Protein AF-A0AAW4WUZ7-F1 (afdb_monomer_lite)

Secondary structure (DSSP, 8-state):
--------PPPHHHHHHHHHHHHHHHHHHHHHHHHHHHHHHHHHHHHHHHHHHHHHHHHHHT-SS--GGG-TT--HHHHHHHHHHTTSS-S----SSTTEEEEEETTTTEEEEEESSS---B-SSS-B--EE-TT-EEES------SEEE--SEETTEEP-EEPTTTTTTS---EEE--TT----EE-TTTT--SSSSSS-SEEE--TT--EE-TTTTTT-TT--EEEE-SS-EE-TTTTSSTTHHHHHHHHTTT--EEEEEETTEEEE-

pLDDT: mean 82.78, std 14.76, range [30.5, 98.56]

InterPro domains:
  IPR012902 Prokaryotic N-terminal methylation site [PF07963] (6-29)
  IPR012902 Prokaryotic N-terminal methylation site [PS00409] (8-28)
  IPR012902 Prokaryotic N-terminal methylation site [TIGR02532] (8-30)
  IPR026906 BspA-type LRR region [PF13306] (161-247)
  IPR032675 Leucine-rich repeat domain superfamily [G3DSA:3.80.10.10] (118-256)
  IPR045584 Pilin-like [SSF54523] (10-63)

Sequence (270 aa):
MPKVDNSKGFTLIELIVLIAILGILSAIAVPRFSGVIERAHISADQTKLRTLNSVTSIARIAMDSDDPFIDVNKSDEELISFLQERDYLDGQFKAQTEDADFVWSFDDERWYLIFESLYYAISLNDGLEMQANRDGWLIGSYTGSAKDIFVPNSLDGQVIKHIGNAAFEDKY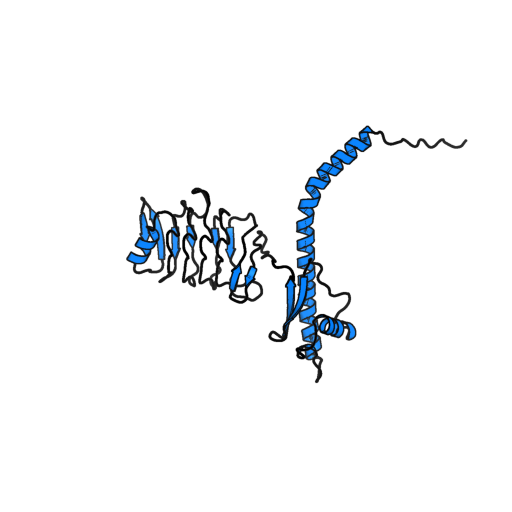ITSITFPSNSGVTNIGTSAFRLEAVEGGFTQIEFPKSLENIDNYAFRNNMDLDRIVIGDNVNIGEDVFHRDNSFRDVYENNDKSAGTYIYEDGNWIKQ

Structure (mmCIF, N/CA/C/O backbone):
data_AF-A0AAW4WUZ7-F1
#
_entry.id   AF-A0AAW4WUZ7-F1
#
loop_
_atom_site.group_PDB
_atom_site.id
_atom_site.type_symbol
_atom_site.label_atom_id
_atom_site.label_alt_id
_atom_site.label_comp_id
_atom_site.label_asym_id
_atom_site.label_entity_id
_atom_site.label_seq_id
_atom_site.pdbx_PDB_ins_code
_atom_site.Cartn_x
_atom_site.Cartn_y
_atom_site.Cartn_z
_atom_site.occupancy
_atom_site.B_iso_or_equiv
_atom_site.auth_seq_id
_atom_site.auth_comp_id
_atom_site.auth_asym_id
_atom_site.auth_atom_id
_atom_site.pdbx_PDB_model_num
ATOM 1 N N . MET A 1 1 ? 26.739 25.192 70.482 1.00 52.50 1 MET A N 1
ATOM 2 C CA . MET A 1 1 ? 27.055 26.063 69.329 1.00 52.50 1 MET A CA 1
ATOM 3 C C . MET A 1 1 ? 26.281 25.544 68.126 1.00 52.50 1 MET A C 1
ATOM 5 O O . MET A 1 1 ? 26.457 24.368 67.823 1.00 52.50 1 MET A O 1
ATOM 9 N N . PRO A 1 2 ? 25.407 26.334 67.480 1.00 56.91 2 PRO A N 1
ATOM 10 C CA . PRO A 1 2 ? 24.764 25.908 66.244 1.00 56.91 2 PRO A CA 1
ATOM 11 C C . PRO A 1 2 ? 25.791 25.981 65.107 1.00 56.91 2 PRO A C 1
ATOM 13 O O . PRO A 1 2 ? 26.459 27.001 64.939 1.00 56.91 2 PRO A O 1
ATOM 16 N N . LYS A 1 3 ? 25.956 24.883 64.362 1.00 64.38 3 LYS A N 1
ATOM 17 C CA . LYS A 1 3 ? 26.731 24.871 63.115 1.00 64.38 3 LYS A CA 1
ATOM 18 C C . LYS A 1 3 ? 26.004 25.760 62.105 1.00 64.38 3 LYS A C 1
ATOM 20 O O . LYS A 1 3 ? 24.832 25.524 61.833 1.00 64.38 3 LYS A O 1
ATOM 25 N N . VAL A 1 4 ? 26.698 26.764 61.575 1.00 63.78 4 VAL A N 1
ATOM 26 C CA . VAL A 1 4 ? 26.243 27.530 60.410 1.00 63.78 4 VAL A CA 1
ATOM 27 C C . VAL A 1 4 ? 26.194 26.557 59.236 1.00 63.78 4 VAL A C 1
ATOM 29 O O . VAL A 1 4 ? 27.222 25.982 58.872 1.00 63.78 4 VAL A O 1
ATOM 32 N N . ASP A 1 5 ? 24.995 26.314 58.716 1.00 63.62 5 ASP A N 1
ATOM 33 C CA . ASP A 1 5 ? 24.801 25.480 57.538 1.00 63.62 5 ASP A CA 1
ATOM 34 C C . ASP A 1 5 ? 25.356 26.220 56.317 1.00 63.62 5 ASP A C 1
ATOM 36 O O . ASP A 1 5 ? 25.001 27.365 56.034 1.00 63.62 5 ASP A O 1
ATOM 40 N N . ASN A 1 6 ? 26.309 25.586 55.644 1.00 62.44 6 ASN A N 1
ATOM 41 C CA . ASN A 1 6 ? 27.033 26.157 54.523 1.00 62.44 6 ASN A CA 1
ATOM 42 C C . ASN A 1 6 ? 26.215 25.896 53.255 1.00 62.44 6 ASN A C 1
ATOM 44 O O . ASN A 1 6 ? 26.539 24.997 52.475 1.00 62.44 6 ASN A O 1
ATOM 48 N N . SER A 1 7 ? 25.131 26.653 53.071 1.00 65.19 7 SER A N 1
ATOM 49 C CA . SER A 1 7 ? 24.315 26.603 51.859 1.00 65.19 7 SER A CA 1
ATOM 50 C C . SER A 1 7 ? 25.131 27.149 50.684 1.00 65.19 7 SER A C 1
ATOM 52 O O . SER A 1 7 ? 25.126 28.349 50.401 1.00 65.19 7 SER A O 1
ATOM 54 N N . LYS A 1 8 ? 25.891 26.271 50.025 1.00 71.31 8 LYS A N 1
ATOM 55 C CA . LYS A 1 8 ? 26.602 26.590 48.787 1.00 71.31 8 LYS A CA 1
ATOM 56 C C . LYS A 1 8 ? 25.563 26.973 47.731 1.00 71.31 8 LYS A C 1
ATOM 58 O O . LYS A 1 8 ? 24.819 26.117 47.264 1.00 71.31 8 LYS A O 1
ATOM 63 N N . GLY A 1 9 ? 25.481 28.260 47.401 1.00 73.12 9 GLY A N 1
ATOM 64 C CA . GLY A 1 9 ? 24.676 28.734 46.278 1.00 73.12 9 GLY A CA 1
ATOM 65 C C . GLY A 1 9 ? 25.249 28.215 44.960 1.00 73.12 9 GLY A C 1
ATOM 66 O O . GLY A 1 9 ? 26.469 28.147 44.809 1.00 73.12 9 GLY A O 1
ATOM 67 N N . PHE A 1 10 ? 24.377 27.842 44.022 1.00 75.94 10 PHE A N 1
ATOM 68 C CA . PHE A 1 10 ? 24.783 27.470 42.667 1.00 75.94 10 PHE A CA 1
ATOM 69 C C . PHE A 1 10 ? 25.465 28.654 41.983 1.00 75.94 10 PHE A C 1
ATOM 71 O O . PHE A 1 10 ? 25.005 29.795 42.077 1.00 75.94 10 PHE A O 1
ATOM 78 N N . THR A 1 11 ? 26.566 28.393 41.288 1.00 89.44 11 THR A N 1
ATOM 79 C CA . THR A 1 11 ? 27.238 29.424 40.502 1.00 89.44 11 THR A CA 1
ATOM 80 C C . THR A 1 11 ? 26.448 29.710 39.224 1.00 89.44 11 THR A C 1
ATOM 82 O O . THR A 1 11 ? 25.815 28.827 38.643 1.00 89.44 11 THR A O 1
ATOM 85 N N . LEU A 1 12 ? 26.504 30.955 38.742 1.00 89.25 12 LEU A N 1
ATOM 86 C CA . LEU A 1 12 ? 25.855 31.331 37.478 1.00 89.25 12 LEU A CA 1
ATOM 87 C C . LEU A 1 12 ? 26.358 30.486 36.299 1.00 89.25 12 LEU A C 1
ATOM 89 O O . LEU A 1 12 ? 25.583 30.157 35.407 1.00 89.25 12 LEU A O 1
ATOM 93 N N . ILE A 1 13 ? 27.639 30.101 36.312 1.00 89.19 13 ILE A N 1
ATOM 94 C CA . ILE A 1 13 ? 28.216 29.266 35.257 1.00 89.19 13 ILE A CA 1
ATOM 95 C C . ILE A 1 13 ? 27.661 27.836 35.286 1.00 89.19 13 ILE A C 1
ATOM 97 O O . ILE A 1 13 ? 27.351 27.302 34.227 1.00 89.19 13 ILE A O 1
ATOM 101 N N . GLU A 1 14 ? 27.458 27.237 36.465 1.00 90.94 14 GLU A N 1
ATOM 102 C CA . GLU A 1 14 ? 26.822 25.915 36.582 1.00 90.94 14 GLU A CA 1
ATOM 103 C C . GLU A 1 14 ? 25.400 25.937 36.029 1.00 90.94 14 GLU A C 1
ATOM 105 O O . GLU A 1 14 ? 25.016 25.030 35.293 1.00 90.94 14 GLU A O 1
ATOM 110 N N . LEU A 1 15 ? 24.638 26.994 36.325 1.00 91.62 15 LEU A N 1
ATOM 111 C CA . LEU A 1 15 ? 23.275 27.124 35.823 1.00 91.62 15 LEU A CA 1
ATOM 112 C C . LEU A 1 15 ? 23.246 27.270 34.295 1.00 91.62 15 LEU A C 1
ATOM 114 O O . LEU A 1 15 ? 22.432 26.624 33.642 1.00 91.62 15 LEU A O 1
ATOM 118 N N . ILE A 1 16 ? 24.154 28.065 33.717 1.00 93.38 16 ILE A N 1
ATOM 119 C CA . ILE A 1 16 ? 24.243 28.265 32.261 1.00 93.38 16 ILE A CA 1
ATOM 120 C C . ILE A 1 16 ? 24.671 26.976 31.544 1.00 93.38 16 ILE A C 1
ATOM 122 O O . ILE A 1 16 ? 24.100 26.623 30.512 1.00 93.38 16 ILE A O 1
ATOM 126 N N . VAL A 1 17 ? 25.639 26.238 32.092 1.00 93.88 17 VAL A N 1
ATOM 127 C CA . VAL A 1 17 ? 26.059 24.947 31.526 1.00 93.88 17 VAL A CA 1
ATOM 128 C C . VAL A 1 17 ? 24.933 23.914 31.639 1.00 93.88 17 VAL A C 1
ATOM 130 O O . VAL A 1 17 ? 24.696 23.167 30.691 1.00 93.88 17 VAL A O 1
ATOM 133 N N . LEU A 1 18 ? 24.185 23.906 32.746 1.00 93.62 18 LEU A N 1
ATOM 134 C CA . LEU A 1 18 ? 23.057 22.996 32.948 1.00 93.62 18 LEU A CA 1
ATOM 135 C C . LEU A 1 18 ? 21.941 23.227 31.923 1.00 93.62 18 LEU A C 1
ATOM 137 O O . LEU A 1 18 ? 21.499 22.273 31.286 1.00 93.62 18 LEU A O 1
ATOM 141 N N . ILE A 1 19 ? 21.502 24.475 31.727 1.00 94.31 19 ILE A N 1
ATOM 142 C CA . ILE A 1 19 ? 20.452 24.779 30.740 1.00 94.31 19 ILE A CA 1
ATOM 143 C C . ILE A 1 19 ? 20.925 24.506 29.308 1.00 94.31 19 ILE A C 1
ATOM 145 O O . ILE A 1 19 ? 20.128 24.056 28.490 1.00 94.31 19 ILE A O 1
ATOM 149 N N . ALA A 1 20 ? 22.214 24.707 29.008 1.00 94.94 20 ALA A N 1
ATOM 150 C CA . ALA A 1 20 ? 22.781 24.380 27.703 1.00 94.94 20 ALA A CA 1
ATOM 151 C C . ALA A 1 20 ? 22.752 22.865 27.443 1.00 94.94 20 ALA A C 1
ATOM 153 O O . ALA A 1 20 ? 22.310 22.432 26.379 1.00 94.94 20 ALA A O 1
ATOM 154 N N . ILE A 1 21 ? 23.146 22.050 28.429 1.00 95.75 21 ILE A N 1
ATOM 155 C CA . ILE A 1 21 ? 23.085 20.585 28.329 1.00 95.75 21 ILE A CA 1
ATOM 156 C C . ILE A 1 21 ? 21.632 20.108 28.217 1.00 95.75 21 ILE A C 1
ATOM 158 O O . ILE A 1 21 ? 21.328 19.301 27.342 1.00 95.75 21 ILE A O 1
ATOM 162 N N . LEU A 1 22 ? 20.719 20.622 29.050 1.00 94.69 22 LEU A N 1
ATOM 163 C CA . LEU A 1 22 ? 19.297 20.268 28.987 1.00 94.69 22 LEU A CA 1
ATOM 164 C C . LEU A 1 22 ? 18.660 20.677 27.655 1.00 94.69 22 LEU A C 1
ATOM 166 O O . LEU A 1 22 ? 17.837 19.929 27.136 1.00 94.69 22 LEU A O 1
ATOM 170 N N . GLY A 1 23 ? 19.061 21.810 27.073 1.00 93.44 23 GLY A N 1
ATOM 171 C CA . GLY A 1 23 ? 18.615 22.241 25.748 1.00 93.44 23 GLY A CA 1
ATOM 172 C C . GLY A 1 23 ? 19.051 21.274 24.646 1.00 93.44 23 GLY A C 1
ATOM 173 O O . GLY A 1 23 ? 18.222 20.847 23.844 1.00 93.44 23 GLY A O 1
ATOM 174 N N . ILE A 1 24 ? 20.321 20.855 24.653 1.00 92.19 24 ILE A N 1
ATOM 175 C CA . ILE A 1 24 ? 20.852 19.868 23.696 1.00 92.19 24 ILE A CA 1
ATOM 176 C C . ILE A 1 24 ? 20.153 18.513 23.869 1.00 92.19 24 ILE A C 1
ATOM 178 O O . ILE A 1 24 ? 19.724 17.907 22.888 1.00 92.19 24 ILE A O 1
ATOM 182 N N . LEU A 1 25 ? 19.996 18.045 25.111 1.00 92.19 25 LEU A N 1
ATOM 183 C CA . LEU A 1 25 ? 19.305 16.786 25.396 1.00 92.19 25 LEU A CA 1
ATOM 184 C C . LEU A 1 25 ? 17.835 16.840 24.976 1.00 92.19 25 LEU A C 1
ATOM 186 O O . LEU A 1 25 ? 17.355 15.890 24.367 1.00 92.19 25 LEU A O 1
ATOM 190 N N . SER A 1 26 ? 17.135 17.945 25.239 1.00 86.44 26 SER A N 1
ATOM 191 C CA . SER A 1 26 ? 15.728 18.120 24.853 1.00 86.44 26 SER A CA 1
ATOM 192 C C . SER A 1 26 ? 15.556 18.140 23.334 1.00 86.44 26 SER A C 1
ATOM 194 O O . SER A 1 26 ? 14.632 17.510 22.825 1.00 86.44 26 SER A O 1
ATOM 196 N N . ALA A 1 27 ? 16.477 18.785 22.608 1.00 84.12 27 ALA A N 1
ATOM 197 C CA . ALA A 1 27 ? 16.468 18.824 21.146 1.00 84.12 27 ALA A CA 1
ATOM 198 C C . ALA A 1 27 ? 16.602 17.429 20.507 1.00 84.12 27 ALA A C 1
ATOM 200 O O . ALA A 1 27 ? 16.026 17.183 19.452 1.00 84.12 27 ALA A O 1
ATOM 201 N N . ILE A 1 28 ? 17.319 16.502 21.153 1.00 78.81 28 ILE A N 1
ATOM 202 C CA . ILE A 1 28 ? 17.456 15.110 20.691 1.00 78.81 28 ILE A CA 1
ATOM 203 C C . ILE A 1 28 ? 16.305 14.231 21.208 1.00 78.81 28 ILE A C 1
ATOM 205 O O . ILE A 1 28 ? 15.823 13.345 20.502 1.00 78.81 28 ILE A O 1
ATOM 209 N N . ALA A 1 29 ? 15.868 14.446 22.450 1.00 71.50 29 ALA A N 1
ATOM 210 C CA . ALA A 1 29 ? 14.898 13.594 23.126 1.00 71.50 29 ALA A CA 1
ATOM 211 C C . ALA A 1 29 ? 13.470 13.781 22.595 1.00 71.50 29 ALA A C 1
ATOM 213 O O . ALA A 1 29 ? 12.813 12.786 22.300 1.00 71.50 29 ALA A O 1
ATOM 214 N N . VAL A 1 30 ? 12.989 15.021 22.447 1.00 72.06 30 VAL A N 1
ATOM 215 C CA . VAL A 1 30 ? 11.587 15.298 22.079 1.00 72.06 30 VAL A CA 1
ATOM 216 C C . VAL A 1 30 ? 11.198 14.657 20.735 1.00 72.06 30 VAL A C 1
ATOM 218 O O . VAL A 1 30 ? 10.218 13.908 20.723 1.00 72.06 30 VAL A O 1
ATOM 221 N N . PRO A 1 31 ? 11.973 14.813 19.637 1.00 58.28 31 PRO A N 1
ATOM 222 C CA . PRO A 1 31 ? 11.637 14.171 18.364 1.00 58.28 31 PRO A CA 1
ATOM 223 C C . PRO A 1 31 ? 11.646 12.639 18.452 1.00 58.28 31 PRO A C 1
ATOM 225 O O . PRO A 1 31 ? 10.808 11.969 17.856 1.00 58.28 31 PRO A O 1
ATOM 228 N N . ARG A 1 32 ? 12.572 12.066 19.236 1.00 51.19 32 ARG A N 1
ATOM 229 C CA . ARG A 1 32 ? 12.696 10.612 19.402 1.00 51.19 32 ARG A CA 1
ATOM 230 C C . ARG A 1 32 ? 11.552 10.009 20.220 1.00 51.19 32 ARG A C 1
ATOM 232 O O . ARG A 1 32 ? 11.133 8.890 19.930 1.00 51.19 32 ARG A O 1
ATOM 239 N N . PHE A 1 33 ? 11.075 10.707 21.250 1.00 63.47 33 PHE A N 1
ATOM 240 C CA . PHE A 1 33 ? 10.004 10.210 22.118 1.00 63.47 33 PHE A CA 1
ATOM 241 C C . PHE A 1 33 ? 8.614 10.372 21.505 1.00 63.47 33 PHE A C 1
ATOM 243 O O . PHE A 1 33 ? 7.771 9.516 21.762 1.00 63.47 33 PHE A O 1
ATOM 250 N N . SER A 1 34 ? 8.395 11.383 20.657 1.00 56.97 34 SER A N 1
ATOM 251 C CA . SER A 1 34 ? 7.093 11.618 20.017 1.00 56.97 34 SER A CA 1
ATOM 252 C C . SER A 1 34 ? 6.568 10.374 19.288 1.00 56.97 34 SER A C 1
ATOM 254 O O . SER A 1 34 ? 5.490 9.886 19.610 1.00 56.97 34 SER A O 1
ATOM 256 N N . GLY A 1 35 ? 7.373 9.759 18.413 1.00 57.41 35 GLY A N 1
ATOM 257 C CA . GLY A 1 35 ? 6.938 8.553 17.693 1.00 57.41 35 GLY A CA 1
ATOM 258 C C . GLY A 1 35 ? 6.826 7.294 18.569 1.00 57.41 35 GLY A C 1
ATOM 259 O O . GLY A 1 35 ? 6.125 6.350 18.220 1.00 57.41 35 GLY A O 1
ATOM 260 N N . VAL A 1 36 ? 7.518 7.231 19.714 1.00 67.06 36 VAL A N 1
ATOM 261 C CA . VAL A 1 36 ? 7.380 6.102 20.659 1.00 67.06 36 VAL A CA 1
ATOM 262 C C . VAL A 1 36 ? 6.043 6.176 21.394 1.00 67.06 36 VAL A C 1
ATOM 264 O O . VAL A 1 36 ? 5.412 5.142 21.599 1.00 67.06 36 VAL A O 1
ATOM 267 N N . ILE A 1 37 ? 5.627 7.382 21.781 1.00 65.19 37 ILE A N 1
ATOM 268 C CA . ILE A 1 37 ? 4.364 7.633 22.481 1.00 65.19 37 ILE A CA 1
ATOM 269 C C . ILE A 1 37 ? 3.182 7.332 21.559 1.00 65.19 37 ILE A C 1
ATOM 271 O O . ILE A 1 37 ? 2.289 6.585 21.946 1.00 65.19 37 ILE A O 1
ATOM 275 N N . GLU A 1 38 ? 3.227 7.815 20.320 1.00 65.00 38 GLU A N 1
ATOM 276 C CA . GLU A 1 38 ? 2.199 7.548 19.311 1.00 65.00 38 GLU A CA 1
ATOM 277 C C . GLU A 1 38 ? 2.005 6.040 19.078 1.00 65.00 38 GLU A C 1
ATOM 279 O O . GLU A 1 38 ? 0.900 5.514 19.210 1.00 65.00 38 GLU A O 1
ATOM 284 N N . ARG A 1 39 ? 3.098 5.288 18.874 1.00 61.16 39 ARG A N 1
ATOM 285 C CA . ARG A 1 39 ? 3.033 3.819 18.751 1.00 61.16 39 ARG A CA 1
ATOM 286 C C . ARG A 1 39 ? 2.488 3.136 20.004 1.00 61.16 39 ARG A C 1
ATOM 288 O O . ARG A 1 39 ? 1.827 2.102 19.897 1.00 61.16 39 ARG A O 1
ATOM 295 N N . ALA A 1 40 ? 2.782 3.673 21.186 1.00 66.75 40 ALA A N 1
ATOM 296 C CA . ALA A 1 40 ? 2.243 3.145 22.432 1.00 66.75 40 ALA A CA 1
ATOM 297 C C . ALA A 1 40 ? 0.723 3.361 22.519 1.00 66.75 40 ALA A C 1
ATOM 299 O O . ALA A 1 40 ? 0.019 2.434 22.919 1.00 66.75 40 ALA A O 1
ATOM 300 N N . HIS A 1 41 ? 0.220 4.522 22.087 1.00 78.75 41 HIS A N 1
ATOM 301 C CA . HIS A 1 41 ? -1.213 4.812 22.013 1.00 78.75 41 HIS A CA 1
ATOM 302 C C . HIS A 1 41 ? -1.932 3.901 21.014 1.00 78.75 41 HIS A C 1
ATOM 304 O O . HIS A 1 41 ? -2.871 3.212 21.408 1.00 78.75 41 HIS A O 1
ATOM 310 N N . ILE A 1 42 ? -1.410 3.750 19.791 1.00 72.50 42 ILE A N 1
ATOM 311 C CA . ILE A 1 42 ? -1.979 2.835 18.784 1.00 72.50 42 ILE A CA 1
ATOM 312 C C . ILE A 1 42 ? -2.027 1.395 19.312 1.00 72.50 42 ILE A C 1
ATOM 314 O O . ILE A 1 42 ? -3.041 0.709 19.190 1.00 72.50 42 ILE A O 1
ATOM 318 N N . SER A 1 43 ? -0.946 0.918 19.935 1.00 69.19 43 SER A N 1
ATOM 319 C CA . SER A 1 43 ? -0.889 -0.435 20.506 1.00 69.19 43 SER A CA 1
ATOM 320 C C . SER A 1 43 ? -1.899 -0.633 21.647 1.00 69.19 43 SER A C 1
ATOM 322 O O . SER A 1 43 ? -2.554 -1.682 21.750 1.00 69.19 43 SER A O 1
ATOM 324 N N . ALA A 1 44 ? -2.071 0.388 22.491 1.00 79.25 44 ALA A N 1
ATOM 325 C CA . ALA A 1 44 ? -3.074 0.387 23.547 1.00 79.25 44 ALA A CA 1
ATOM 326 C C . ALA A 1 44 ? -4.497 0.353 22.968 1.00 79.25 44 ALA A C 1
ATOM 328 O O . ALA A 1 44 ? -5.321 -0.444 23.423 1.00 79.25 44 ALA A O 1
ATOM 329 N N . ASP A 1 45 ? -4.770 1.139 21.929 1.00 82.50 45 ASP A N 1
ATOM 330 C CA . ASP A 1 45 ? -6.089 1.219 21.303 1.00 82.50 45 ASP A CA 1
ATOM 331 C C . ASP A 1 45 ? -6.440 -0.037 20.505 1.00 82.50 45 ASP A C 1
ATOM 333 O O . ASP A 1 45 ? -7.570 -0.514 20.576 1.00 82.50 45 ASP A O 1
ATOM 337 N N . GLN A 1 46 ? -5.467 -0.685 19.860 1.00 75.56 46 GLN A N 1
ATOM 338 C CA . GLN A 1 46 ? -5.667 -2.012 19.270 1.00 75.56 46 GLN A CA 1
ATOM 339 C C . GLN A 1 46 ? -6.015 -3.068 20.324 1.00 75.56 46 GLN A C 1
ATOM 341 O O . GLN A 1 46 ? -6.823 -3.965 20.079 1.00 75.56 46 GLN A O 1
ATOM 346 N N . THR A 1 47 ? -5.398 -2.994 21.504 1.00 78.12 47 THR A N 1
ATOM 347 C CA . THR A 1 47 ? -5.709 -3.912 22.607 1.00 78.12 47 THR A CA 1
ATOM 348 C C . THR A 1 47 ? -7.127 -3.675 23.116 1.00 78.12 47 THR A C 1
ATOM 350 O O . THR A 1 47 ? -7.893 -4.626 23.260 1.00 78.12 47 THR A O 1
ATOM 353 N N . LYS A 1 48 ? -7.510 -2.407 23.283 1.00 88.06 48 LYS A N 1
ATOM 354 C CA . LYS A 1 48 ? -8.875 -1.989 23.607 1.00 88.06 48 LYS A CA 1
ATOM 355 C C . LYS A 1 48 ? -9.896 -2.466 22.570 1.00 88.06 48 LYS A C 1
ATOM 357 O O . LYS A 1 48 ? -10.893 -3.067 22.955 1.00 88.06 48 LYS A O 1
ATOM 362 N N . LEU A 1 49 ? -9.624 -2.303 21.276 1.00 86.12 49 LEU A N 1
ATOM 363 C CA . LEU A 1 49 ? -10.497 -2.753 20.186 1.00 86.12 49 LEU A CA 1
ATOM 364 C C . LEU A 1 49 ? -10.761 -4.265 20.230 1.00 86.12 49 LEU A C 1
ATOM 366 O O . LEU A 1 49 ? -11.883 -4.721 20.000 1.00 86.12 49 LEU A O 1
ATOM 370 N N . ARG A 1 50 ? -9.722 -5.062 20.516 1.00 79.56 50 ARG A N 1
ATOM 371 C CA . ARG A 1 50 ? -9.859 -6.520 20.678 1.00 79.56 50 ARG A CA 1
ATOM 372 C C . ARG A 1 50 ? -10.754 -6.851 21.866 1.00 79.56 50 ARG A C 1
ATOM 374 O O . ARG A 1 50 ? -11.624 -7.708 21.733 1.00 79.56 50 ARG A O 1
ATOM 381 N N . THR A 1 51 ? -10.568 -6.155 22.986 1.00 86.69 51 THR A N 1
ATOM 382 C CA . THR A 1 51 ? -11.433 -6.297 24.160 1.00 86.69 51 THR A CA 1
ATOM 383 C C . THR A 1 51 ? -12.875 -5.936 23.819 1.00 86.69 51 THR A C 1
ATOM 385 O O . THR A 1 51 ? -13.736 -6.779 24.035 1.00 86.69 51 THR A O 1
ATOM 388 N N . LEU A 1 52 ? -13.138 -4.772 23.209 1.00 88.88 52 LEU A N 1
ATOM 389 C CA . LEU A 1 52 ? -14.485 -4.349 22.792 1.00 88.88 52 LEU A CA 1
ATOM 390 C C . LEU A 1 52 ? -15.178 -5.406 21.937 1.00 88.88 52 LEU A C 1
ATOM 392 O O . LEU A 1 52 ? -16.287 -5.825 22.256 1.00 88.88 52 LEU A O 1
ATOM 396 N N . ASN A 1 53 ? -14.507 -5.890 20.892 1.00 86.81 53 ASN A N 1
ATOM 397 C CA . ASN A 1 53 ? -15.056 -6.928 20.022 1.00 86.81 53 ASN A CA 1
ATOM 398 C C . ASN A 1 53 ? -15.340 -8.232 20.781 1.00 86.81 53 ASN A C 1
ATOM 400 O O . ASN A 1 53 ? -16.408 -8.824 20.624 1.00 86.81 53 ASN A O 1
ATOM 404 N N . SER A 1 54 ? -14.415 -8.662 21.643 1.00 87.25 54 SER A N 1
ATOM 405 C CA . SER A 1 54 ? -14.588 -9.874 22.443 1.00 87.25 54 SER A CA 1
ATOM 406 C C . SER A 1 54 ? -15.769 -9.750 23.404 1.00 87.25 54 SER A C 1
ATOM 408 O O . SER A 1 54 ? -16.629 -10.627 23.423 1.00 87.25 54 SER A O 1
ATOM 410 N N . VAL A 1 55 ? -15.846 -8.674 24.188 1.00 92.38 55 VAL A N 1
ATOM 411 C CA . VAL A 1 55 ? -16.904 -8.517 25.196 1.00 92.38 55 VAL A CA 1
ATOM 412 C C . VAL A 1 55 ? -18.263 -8.259 24.556 1.00 92.38 55 VAL A C 1
ATOM 414 O O . VAL A 1 55 ? -19.255 -8.789 25.038 1.00 92.38 55 VAL A O 1
ATOM 417 N N . THR A 1 56 ? -18.307 -7.546 23.426 1.00 93.38 56 THR A N 1
ATOM 418 C CA . THR A 1 56 ? -19.542 -7.339 22.656 1.00 93.38 56 THR A CA 1
ATOM 419 C C . THR A 1 56 ? -20.078 -8.666 22.143 1.00 93.38 56 THR A C 1
ATOM 421 O O . THR A 1 56 ? -21.257 -8.953 22.311 1.00 93.38 56 THR A O 1
ATOM 424 N N . SER A 1 57 ? -19.212 -9.527 21.595 1.00 90.38 57 SER A N 1
ATOM 425 C CA . SER A 1 57 ? -19.641 -10.854 21.141 1.00 90.38 57 SER A CA 1
ATOM 426 C C . SER A 1 57 ? -20.229 -11.695 22.282 1.00 90.38 57 SER A C 1
ATOM 428 O O . SER A 1 57 ? -21.258 -12.340 22.105 1.00 90.38 57 SER A O 1
ATOM 430 N N . ILE A 1 58 ? -19.632 -11.632 23.477 1.00 89.69 58 ILE A N 1
ATOM 431 C CA . ILE A 1 58 ? -20.128 -12.337 24.666 1.00 89.69 58 ILE A CA 1
ATOM 432 C C . ILE A 1 58 ? -21.464 -11.744 25.128 1.00 89.69 58 ILE A C 1
ATOM 434 O O . ILE A 1 58 ? -22.390 -12.498 25.428 1.00 89.69 58 ILE A O 1
ATOM 438 N N . ALA A 1 59 ? -21.576 -10.414 25.166 1.00 92.25 59 ALA A N 1
ATOM 439 C CA . ALA A 1 59 ? -22.791 -9.717 25.566 1.00 92.25 59 ALA A CA 1
ATOM 440 C C . ALA A 1 59 ? -23.967 -10.076 24.654 1.00 92.25 59 ALA A C 1
ATOM 442 O O . ALA A 1 59 ? -25.023 -10.456 25.149 1.00 92.25 59 ALA A O 1
ATOM 443 N N . ARG A 1 60 ? -23.753 -10.054 23.334 1.00 91.31 60 ARG A N 1
ATOM 444 C CA . ARG A 1 60 ? -24.777 -10.374 22.330 1.00 91.31 60 ARG A CA 1
ATOM 445 C C . ARG A 1 60 ? -25.258 -11.821 22.406 1.00 91.31 60 ARG A C 1
ATOM 447 O O . ARG A 1 60 ? -26.449 -12.074 22.287 1.00 91.31 60 ARG A O 1
ATOM 454 N N . ILE A 1 61 ? -24.364 -12.777 22.676 1.00 88.69 61 ILE A N 1
ATOM 455 C CA . ILE A 1 61 ? -24.749 -14.190 22.870 1.00 88.69 61 ILE A CA 1
ATOM 456 C C . ILE A 1 61 ? -25.616 -14.374 24.125 1.00 88.69 61 ILE A C 1
ATOM 458 O O . ILE A 1 61 ? -26.466 -15.260 24.160 1.00 88.69 61 ILE A O 1
ATOM 462 N N . ALA A 1 62 ? -25.401 -13.564 25.162 1.00 87.50 62 ALA A N 1
ATOM 463 C CA . ALA A 1 62 ? -26.156 -13.640 26.410 1.00 87.50 62 ALA A CA 1
ATOM 464 C C . ALA A 1 62 ? -27.540 -12.957 26.342 1.00 87.50 62 ALA A C 1
ATOM 466 O O . ALA A 1 62 ? -28.266 -12.971 27.336 1.00 87.50 62 ALA A O 1
ATOM 467 N N . MET A 1 63 ? -27.901 -12.340 25.211 1.00 84.69 63 MET A N 1
ATOM 468 C CA . MET A 1 63 ? -29.148 -11.591 25.039 1.00 84.69 63 MET A CA 1
ATOM 469 C C . MET A 1 63 ? -30.254 -12.439 24.408 1.00 84.69 63 MET A C 1
ATOM 471 O O . MET A 1 63 ? -30.055 -13.055 23.367 1.00 84.69 63 MET A O 1
ATOM 475 N N . ASP A 1 64 ? -31.451 -12.394 25.003 1.00 71.25 64 ASP A N 1
ATOM 476 C CA . ASP A 1 64 ? -32.606 -13.162 24.519 1.00 71.25 64 ASP A CA 1
ATOM 477 C C . ASP A 1 64 ? -33.486 -12.402 23.503 1.00 71.25 64 ASP A C 1
ATOM 479 O O . ASP A 1 64 ? -34.027 -13.029 22.592 1.00 71.25 64 ASP A O 1
ATOM 483 N N . SER A 1 65 ? -33.685 -11.076 23.629 1.00 68.88 65 SER A N 1
ATOM 484 C CA . SER A 1 65 ? -34.623 -10.356 22.736 1.00 68.88 65 SER A CA 1
ATOM 485 C C . SER A 1 65 ? -34.467 -8.829 22.618 1.00 68.88 65 SER A C 1
ATOM 487 O O . SER A 1 65 ? -35.390 -8.179 22.134 1.00 68.88 65 SER A O 1
ATOM 489 N N . ASP A 1 66 ? -33.359 -8.238 23.070 1.00 82.94 66 ASP A N 1
ATOM 490 C CA . ASP A 1 66 ? -33.169 -6.774 23.083 1.00 82.94 66 ASP A CA 1
ATOM 491 C C . ASP A 1 66 ? -31.685 -6.429 22.885 1.00 82.94 66 ASP A C 1
ATOM 493 O O . ASP A 1 66 ? -31.004 -5.961 23.797 1.00 82.94 66 ASP A O 1
ATOM 497 N N . ASP A 1 67 ? -31.154 -6.804 21.717 1.00 90.06 67 ASP A N 1
ATOM 498 C CA . ASP A 1 67 ? -29.763 -6.546 21.344 1.00 90.06 67 ASP A CA 1
ATOM 499 C C . ASP A 1 67 ? -29.625 -5.099 20.826 1.00 90.06 67 ASP A C 1
ATOM 501 O O . ASP A 1 67 ? -30.098 -4.797 19.729 1.00 90.06 67 ASP A O 1
ATOM 505 N N . PRO A 1 68 ? -28.989 -4.175 21.571 1.00 92.19 68 PRO A N 1
ATOM 506 C CA . PRO A 1 68 ? -28.814 -2.802 21.112 1.00 92.19 68 PRO A CA 1
ATOM 507 C C . PRO A 1 68 ? -27.843 -2.714 19.925 1.00 92.19 68 PRO A C 1
ATOM 509 O O . PRO A 1 68 ? -27.889 -1.742 19.180 1.00 92.19 68 PRO A O 1
ATOM 512 N N . PHE A 1 69 ? -27.001 -3.729 19.700 1.00 93.06 69 PHE A N 1
ATOM 513 C CA . PHE A 1 69 ? -26.003 -3.748 18.627 1.00 93.06 69 PHE A CA 1
ATOM 514 C C . PHE A 1 69 ? -26.592 -4.001 17.234 1.00 93.06 69 PHE A C 1
ATOM 516 O O . PHE A 1 69 ? -25.862 -3.932 16.245 1.00 93.06 69 PHE A O 1
ATOM 523 N N . ILE A 1 70 ? -27.900 -4.260 17.144 1.00 89.19 70 ILE A N 1
ATOM 524 C CA . ILE A 1 70 ? -28.646 -4.317 15.877 1.00 89.19 70 ILE A CA 1
ATOM 525 C C . ILE A 1 70 ? -29.576 -3.108 15.678 1.00 89.19 70 ILE A C 1
ATOM 527 O O . ILE A 1 70 ? -30.186 -2.977 14.616 1.00 89.19 70 ILE A O 1
ATOM 531 N N . ASP A 1 71 ? -29.704 -2.218 16.669 1.00 89.50 71 ASP A N 1
ATOM 532 C CA . ASP A 1 71 ? -30.496 -0.992 16.543 1.00 89.50 71 ASP A CA 1
ATOM 533 C C . ASP A 1 71 ? -29.649 0.123 15.929 1.00 89.50 71 ASP A C 1
ATOM 535 O O . ASP A 1 71 ? -28.905 0.812 16.620 1.00 89.50 71 ASP A O 1
ATOM 539 N N . VAL A 1 72 ? -29.815 0.334 14.622 1.00 85.00 72 VAL A N 1
ATOM 540 C CA . VAL A 1 72 ? -29.089 1.348 13.832 1.00 85.00 72 VAL A CA 1
ATOM 541 C C . VAL A 1 72 ? -29.260 2.791 14.325 1.00 85.00 72 VAL A C 1
ATOM 543 O O . VAL A 1 72 ? -28.577 3.686 13.837 1.00 85.00 72 VAL A O 1
ATOM 546 N N . ASN A 1 73 ? -30.185 3.047 15.256 1.00 89.81 73 ASN A N 1
ATOM 547 C CA . ASN A 1 73 ? -30.362 4.365 15.863 1.00 89.81 73 ASN A CA 1
ATOM 548 C C . ASN A 1 73 ? -29.471 4.580 17.094 1.00 89.81 73 ASN A C 1
ATOM 550 O O . ASN A 1 73 ? -29.477 5.680 17.648 1.00 89.81 73 ASN A O 1
ATOM 554 N N . LYS A 1 74 ? -28.738 3.552 17.539 1.00 90.44 74 LYS A N 1
ATOM 555 C CA . LYS A 1 74 ? -27.806 3.644 18.661 1.00 90.44 74 LYS A CA 1
ATOM 556 C C . LYS A 1 74 ? -26.485 4.257 18.227 1.00 90.44 74 LYS A C 1
ATOM 558 O O . LYS A 1 74 ? -25.888 3.845 17.238 1.00 90.44 74 LYS A O 1
ATOM 563 N N . SER A 1 75 ? -26.026 5.233 19.001 1.00 92.12 75 SER A N 1
ATOM 564 C CA . SER A 1 75 ? -24.676 5.777 18.871 1.00 92.12 75 SER A CA 1
ATOM 565 C C . SER A 1 75 ? -23.629 4.851 19.493 1.00 92.12 75 SER A C 1
ATOM 567 O O . SER A 1 75 ? -23.922 4.058 20.390 1.00 92.12 75 SER A O 1
ATOM 569 N N . ASP A 1 76 ? -22.379 5.006 19.064 1.00 91.81 76 ASP A N 1
ATOM 570 C CA . ASP A 1 76 ? -21.238 4.264 19.606 1.00 91.81 76 ASP A CA 1
ATOM 571 C C . ASP A 1 76 ? -21.073 4.468 21.120 1.00 91.81 76 ASP A C 1
ATOM 573 O O . ASP A 1 76 ? -20.825 3.522 21.870 1.00 91.81 76 ASP A O 1
ATOM 577 N N . GLU A 1 77 ? -21.288 5.696 21.595 1.00 92.56 77 GLU A N 1
ATOM 578 C CA . GLU A 1 77 ? -21.227 6.034 23.018 1.00 92.56 77 GLU A CA 1
ATOM 579 C C . GLU A 1 77 ? -22.313 5.303 23.823 1.00 92.56 77 GLU A C 1
ATOM 581 O O . GLU A 1 77 ? -22.038 4.794 24.913 1.00 92.56 77 GLU A O 1
ATOM 586 N N . GLU A 1 78 ? -23.528 5.177 23.279 1.00 94.69 78 GLU A N 1
ATOM 587 C CA . GLU A 1 78 ? -24.604 4.410 23.916 1.00 94.69 78 GLU A CA 1
ATOM 588 C C . GLU A 1 78 ? -24.282 2.913 23.978 1.00 94.69 78 GLU A C 1
ATOM 590 O O . GLU A 1 78 ? -24.558 2.270 24.992 1.00 94.69 78 GLU A O 1
ATOM 595 N N . LEU A 1 79 ? -23.688 2.350 22.924 1.00 95.25 79 LEU A N 1
ATOM 596 C CA . LEU A 1 79 ? -23.313 0.935 22.877 1.00 95.25 79 LEU A CA 1
ATOM 597 C C . LEU A 1 79 ? -22.162 0.609 23.841 1.00 95.25 79 LEU A C 1
ATOM 599 O O . LEU A 1 79 ? -22.195 -0.417 24.523 1.00 95.25 79 LEU A O 1
ATOM 603 N N . ILE A 1 80 ? -21.160 1.485 23.948 1.00 94.56 80 ILE A N 1
ATOM 604 C CA . ILE A 1 80 ? -20.080 1.343 24.937 1.00 94.56 80 ILE A CA 1
ATOM 605 C C . ILE A 1 80 ? -20.642 1.466 26.356 1.00 94.56 80 ILE A C 1
ATOM 607 O O . ILE A 1 80 ? -20.326 0.634 27.210 1.00 94.56 80 ILE A O 1
ATOM 611 N N . SER A 1 81 ? -21.511 2.452 26.595 1.00 93.69 81 SER A N 1
ATOM 612 C CA . SER A 1 81 ? -22.173 2.641 27.892 1.00 93.69 81 SER A CA 1
ATOM 613 C C . SER A 1 81 ? -22.985 1.408 28.283 1.00 93.69 81 SER A C 1
ATOM 615 O O . SER A 1 81 ? -22.897 0.943 29.417 1.00 93.69 81 SER A O 1
ATOM 617 N N . PHE A 1 82 ? -23.693 0.800 27.327 1.00 93.38 82 PHE A N 1
ATOM 618 C CA . PHE A 1 82 ? -24.424 -0.443 27.550 1.00 93.38 82 PHE A CA 1
ATOM 619 C C . PHE A 1 82 ? -23.516 -1.579 28.063 1.00 93.38 82 PHE A C 1
ATOM 621 O O . PHE A 1 82 ? -23.883 -2.294 28.998 1.00 93.38 82 PHE A O 1
ATOM 628 N N . LEU A 1 83 ? -22.321 -1.754 27.482 1.00 94.00 83 LEU A N 1
ATOM 629 C CA . LEU A 1 83 ? -21.368 -2.782 27.926 1.00 94.00 83 LEU A CA 1
ATOM 630 C C . LEU A 1 83 ? -20.834 -2.502 29.335 1.00 94.00 83 LEU A C 1
ATOM 632 O O . LEU A 1 83 ? -20.641 -3.438 30.112 1.00 94.00 83 LEU A O 1
ATOM 636 N N . GLN A 1 84 ? -20.607 -1.230 29.661 1.00 93.75 84 GLN A N 1
ATOM 637 C CA . GLN A 1 84 ? -20.133 -0.805 30.978 1.00 93.75 84 GLN A CA 1
ATOM 638 C C . GLN A 1 84 ? -21.200 -1.010 32.059 1.00 93.75 84 GLN A C 1
ATOM 640 O O . GLN A 1 84 ? -20.908 -1.562 33.113 1.00 93.75 84 GLN A O 1
ATOM 645 N N . GLU A 1 85 ? -22.453 -0.635 31.791 1.00 92.38 85 GLU A N 1
ATOM 646 C CA . GLU A 1 85 ? -23.571 -0.789 32.734 1.00 92.38 85 GLU A CA 1
ATOM 647 C C . GLU A 1 85 ? -23.900 -2.252 33.063 1.00 92.38 85 GLU A C 1
ATOM 649 O O . GLU A 1 85 ? -24.534 -2.543 34.078 1.00 92.38 85 GLU A O 1
ATOM 654 N N . ARG A 1 86 ? -23.494 -3.179 32.192 1.00 91.44 86 ARG A N 1
ATOM 655 C CA . ARG A 1 86 ? -23.719 -4.623 32.327 1.00 91.44 86 ARG A CA 1
ATOM 656 C C . ARG A 1 86 ? -22.484 -5.386 32.816 1.00 91.44 86 ARG A C 1
ATOM 658 O O . ARG A 1 86 ? -22.480 -6.611 32.735 1.00 91.44 86 ARG A O 1
ATOM 665 N N . ASP A 1 87 ? -21.459 -4.682 33.298 1.00 91.50 87 ASP A N 1
ATOM 666 C CA . ASP A 1 87 ? -20.202 -5.250 33.807 1.00 91.50 87 ASP A CA 1
ATOM 667 C C . ASP A 1 87 ? -19.432 -6.109 32.775 1.00 91.50 87 ASP A C 1
ATOM 669 O O . ASP A 1 87 ? -18.616 -6.961 33.134 1.00 91.50 87 ASP A O 1
ATOM 673 N N . TYR A 1 88 ? -19.664 -5.899 31.471 1.00 91.69 88 TYR A N 1
ATOM 674 C CA . TYR A 1 88 ? -18.857 -6.522 30.411 1.00 91.69 88 TYR A CA 1
ATOM 675 C C . TYR A 1 88 ? -17.551 -5.767 30.162 1.00 91.69 88 TYR A C 1
ATOM 677 O O . TYR A 1 88 ? -16.601 -6.339 29.624 1.00 91.69 88 TYR A O 1
ATOM 685 N N . LEU A 1 89 ? -17.515 -4.478 30.503 1.00 92.06 89 LEU A N 1
ATOM 686 C CA . LEU A 1 89 ? -16.417 -3.580 30.185 1.00 92.06 89 LEU A CA 1
ATOM 687 C C . LEU A 1 89 ? -16.091 -2.674 31.372 1.00 92.06 89 LEU A C 1
ATOM 689 O O . LEU A 1 89 ? -16.924 -1.882 31.800 1.00 92.06 89 LEU A O 1
ATOM 693 N N . ASP A 1 90 ? -14.848 -2.738 31.842 1.00 86.19 90 ASP A N 1
ATOM 694 C CA . ASP A 1 90 ? -14.364 -1.881 32.921 1.00 86.19 90 ASP A CA 1
ATOM 695 C C . ASP A 1 90 ? -13.608 -0.657 32.391 1.00 86.19 90 ASP A C 1
ATOM 697 O O . ASP A 1 90 ? -12.790 -0.738 31.468 1.00 86.19 90 ASP A O 1
ATOM 701 N N . GLY A 1 91 ? -13.802 0.476 33.067 1.00 80.62 91 GLY A N 1
ATOM 702 C CA . GLY A 1 91 ? -13.030 1.697 32.850 1.00 80.62 91 GLY A CA 1
ATOM 703 C C . GLY A 1 91 ? -13.478 2.539 31.653 1.00 80.62 91 GLY A C 1
ATOM 704 O O . GLY A 1 91 ? -14.433 2.231 30.947 1.00 80.62 91 GLY A O 1
ATOM 705 N N . GLN A 1 92 ? -12.787 3.664 31.454 1.00 76.00 92 GLN A N 1
ATOM 706 C CA . GLN A 1 92 ? -13.088 4.613 30.382 1.00 76.00 92 GLN A CA 1
ATOM 707 C C . GLN A 1 92 ? -12.560 4.094 29.042 1.00 76.00 92 GLN A C 1
ATOM 709 O O . GLN A 1 92 ? -11.350 3.917 28.862 1.00 76.00 92 GLN A O 1
ATOM 714 N N . PHE A 1 93 ? -13.472 3.887 28.094 1.00 83.00 93 PHE A N 1
ATOM 715 C CA . PHE A 1 93 ? -13.169 3.381 26.762 1.00 83.00 93 PHE A CA 1
ATOM 716 C C . PHE A 1 93 ? -13.185 4.504 25.725 1.00 83.00 93 PHE A C 1
ATOM 718 O O . PHE A 1 93 ? -14.087 4.631 24.912 1.00 83.00 93 PHE A O 1
ATOM 725 N N . LYS A 1 94 ? -12.139 5.328 25.780 1.00 85.94 94 LYS A N 1
ATOM 726 C CA . LYS A 1 94 ? -11.806 6.310 24.745 1.00 85.94 94 LYS A CA 1
ATOM 727 C C . LYS A 1 94 ? -10.485 5.924 24.091 1.00 85.94 94 LYS A C 1
ATOM 729 O O . LYS A 1 94 ? -9.625 5.359 24.784 1.00 85.94 94 LYS A O 1
ATOM 734 N N . ALA A 1 95 ? -10.312 6.194 22.801 1.00 83.44 95 ALA A N 1
ATOM 735 C CA . ALA A 1 95 ? -9.012 6.021 22.170 1.00 83.44 95 ALA A CA 1
ATOM 736 C C . ALA A 1 95 ? -7.976 6.963 22.812 1.00 83.44 95 ALA A C 1
ATOM 738 O O . ALA A 1 95 ? -8.307 8.032 23.331 1.00 83.44 95 ALA A O 1
ATOM 739 N N . GLN A 1 96 ? -6.728 6.513 22.874 1.00 87.31 96 GLN A N 1
ATOM 740 C CA . GLN A 1 96 ? -5.602 7.321 23.330 1.00 87.31 96 GLN A CA 1
ATOM 741 C C . GLN A 1 96 ? -4.924 8.050 22.175 1.00 87.31 96 GLN A C 1
ATOM 743 O O . GLN A 1 96 ? -4.324 9.098 22.404 1.00 87.31 96 GLN A O 1
ATOM 748 N N . THR A 1 97 ? -4.985 7.486 20.969 1.00 77.19 97 THR A N 1
ATOM 749 C CA . THR A 1 97 ? -4.507 8.148 19.764 1.00 77.19 97 THR A CA 1
ATOM 750 C C . THR A 1 97 ? -5.358 9.385 19.493 1.00 77.19 97 THR A C 1
ATOM 752 O O . THR A 1 97 ? -6.580 9.361 19.641 1.00 77.19 97 THR A O 1
ATOM 755 N N . GLU A 1 98 ? -4.686 10.481 19.150 1.00 74.12 98 GLU A N 1
ATOM 756 C CA . GLU A 1 98 ? -5.340 11.737 18.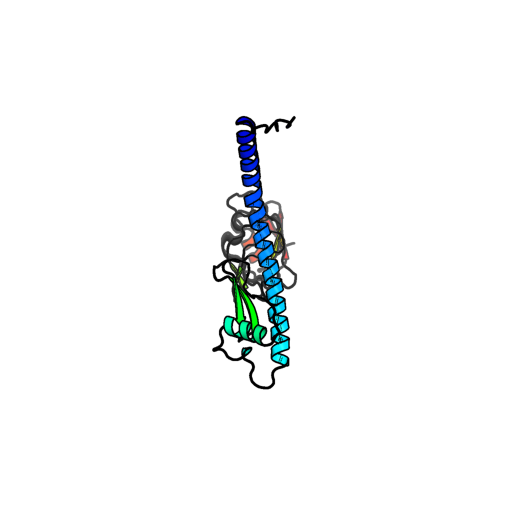792 1.00 74.12 98 GLU A CA 1
ATOM 757 C C . GLU A 1 98 ? -6.256 11.522 17.584 1.00 74.12 98 GLU A C 1
ATOM 759 O O . GLU A 1 98 ? -5.916 10.766 16.673 1.00 74.12 98 GLU A O 1
ATOM 764 N N . ASP A 1 99 ? -7.436 12.142 17.635 1.00 68.62 99 ASP A N 1
ATOM 765 C CA . ASP A 1 99 ? -8.493 12.023 16.630 1.00 68.62 99 ASP A CA 1
ATOM 766 C C . ASP A 1 99 ? -8.928 10.583 16.317 1.00 68.62 99 ASP A C 1
ATOM 768 O O . ASP A 1 99 ? -9.417 10.322 15.228 1.00 68.62 99 ASP A O 1
ATOM 772 N N . ALA A 1 100 ? -8.747 9.628 17.229 1.00 74.69 100 ALA A N 1
ATOM 773 C CA . ALA A 1 100 ? -9.223 8.261 17.051 1.00 74.69 100 ALA A CA 1
ATOM 774 C C . ALA A 1 100 ? -10.497 7.994 17.863 1.00 74.69 100 ALA A C 1
ATOM 776 O O . ALA A 1 100 ? -10.604 8.428 19.009 1.00 74.69 100 ALA A O 1
ATOM 777 N N . ASP A 1 101 ? -11.407 7.196 17.309 1.00 82.19 101 ASP A N 1
ATOM 778 C CA . ASP A 1 101 ? -12.659 6.790 17.939 1.00 82.19 101 ASP A CA 1
ATOM 779 C C . ASP A 1 101 ? -12.994 5.321 17.661 1.00 82.19 101 ASP A C 1
ATOM 781 O O . ASP A 1 101 ? -12.634 4.737 16.635 1.00 82.19 101 ASP A O 1
ATOM 785 N N . PHE A 1 102 ? -13.681 4.694 18.616 1.00 85.44 102 PHE A N 1
ATOM 786 C CA . PHE A 1 102 ? -14.219 3.348 18.444 1.00 85.44 102 PHE A CA 1
ATOM 787 C C . PHE A 1 102 ? -15.618 3.447 17.848 1.00 85.44 102 PHE A C 1
ATOM 789 O O . PHE A 1 102 ? -16.501 4.021 18.475 1.00 85.44 102 PHE A O 1
ATOM 796 N N . VAL A 1 103 ? -15.814 2.858 16.670 1.00 85.31 103 VAL A N 1
ATOM 797 C CA . VAL A 1 103 ? -17.063 2.958 15.905 1.00 85.31 103 VAL A CA 1
ATOM 798 C C . VAL A 1 103 ? -17.631 1.574 15.638 1.00 85.31 103 VAL A C 1
ATOM 800 O O . VAL A 1 103 ? -16.906 0.660 15.234 1.00 85.31 103 VAL A O 1
ATOM 803 N N . TRP A 1 104 ? -18.923 1.400 15.874 1.00 87.38 104 TRP A N 1
ATOM 804 C CA . TRP A 1 104 ? -19.649 0.171 15.615 1.00 87.38 104 TRP A CA 1
ATOM 805 C C . TRP A 1 104 ? -20.169 0.146 14.178 1.00 87.38 104 TRP A C 1
ATOM 807 O O . TRP A 1 104 ? -20.896 1.031 13.732 1.00 87.38 104 TRP A O 1
ATOM 817 N N . SER A 1 105 ? -19.826 -0.909 13.442 1.00 79.50 105 SER A N 1
ATOM 818 C CA . SER A 1 105 ? -20.457 -1.212 12.159 1.00 79.50 105 SER A CA 1
ATOM 819 C C . SER A 1 105 ? -21.646 -2.127 12.401 1.00 79.50 105 SER A C 1
ATOM 821 O O . SER A 1 105 ? -21.469 -3.277 12.804 1.00 79.50 105 SER A O 1
ATOM 823 N N . PHE A 1 106 ? -22.850 -1.634 12.117 1.00 76.81 106 PHE A N 1
ATOM 824 C CA . PHE A 1 106 ? -24.065 -2.450 12.141 1.00 76.81 106 PHE A CA 1
ATOM 825 C C . PHE A 1 106 ? -24.086 -3.497 11.020 1.00 76.81 106 PHE A C 1
ATOM 827 O O . PHE A 1 106 ? -24.654 -4.567 11.208 1.00 76.81 106 PHE A O 1
ATOM 834 N N . ASP A 1 107 ? -23.440 -3.216 9.883 1.00 69.25 107 ASP A N 1
ATOM 835 C CA . ASP A 1 107 ? -23.374 -4.143 8.747 1.00 69.25 107 ASP A CA 1
ATOM 836 C C . ASP A 1 107 ? -22.451 -5.336 9.038 1.00 69.25 107 ASP A C 1
ATOM 838 O O . ASP A 1 107 ? -22.778 -6.479 8.718 1.00 69.25 107 ASP A O 1
ATOM 842 N N . ASP A 1 108 ? -21.295 -5.073 9.656 1.00 67.00 108 ASP A N 1
ATOM 843 C CA . ASP A 1 108 ? -20.307 -6.112 9.984 1.00 67.00 108 ASP A CA 1
ATOM 844 C C . ASP A 1 108 ? -20.503 -6.700 11.382 1.00 67.00 108 ASP A C 1
ATOM 846 O O . ASP A 1 108 ? -19.821 -7.657 11.759 1.00 67.00 108 ASP A O 1
ATOM 850 N N . GLU A 1 109 ? -21.383 -6.079 12.166 1.00 82.38 109 GLU A N 1
ATOM 851 C CA . GLU A 1 109 ? -21.603 -6.349 13.578 1.00 82.38 109 GLU A CA 1
ATOM 852 C C . GLU A 1 109 ? -20.285 -6.394 14.371 1.00 82.38 109 GLU A C 1
ATOM 854 O O . GLU A 1 109 ? -19.990 -7.344 15.114 1.00 82.38 109 GLU A O 1
ATOM 859 N N . ARG A 1 110 ? -19.454 -5.362 14.176 1.00 82.44 110 ARG A N 1
ATOM 860 C CA . ARG A 1 110 ? -18.093 -5.300 14.715 1.00 82.44 110 ARG A CA 1
ATOM 861 C C . ARG A 1 110 ? -17.653 -3.873 15.037 1.00 82.44 110 ARG A C 1
ATOM 863 O O . ARG A 1 110 ? -17.941 -2.942 14.291 1.00 82.44 110 ARG A O 1
ATOM 870 N N . TRP A 1 111 ? -16.871 -3.726 16.107 1.00 84.38 111 TRP A N 1
ATOM 871 C CA . TRP A 1 111 ? -16.163 -2.487 16.421 1.00 84.38 111 TRP A CA 1
ATOM 872 C C . TRP A 1 111 ? -14.931 -2.312 15.537 1.00 84.38 111 TRP A C 1
ATOM 874 O O . TRP A 1 111 ? -14.131 -3.245 15.370 1.00 84.38 111 TRP A O 1
ATOM 884 N N . TYR A 1 112 ? -14.735 -1.077 15.093 1.00 78.88 112 TYR A N 1
ATOM 885 C CA . TYR A 1 112 ? -13.567 -0.558 14.396 1.00 78.88 112 TYR A CA 1
ATOM 886 C C . TYR A 1 112 ? -12.915 0.553 15.221 1.00 78.88 112 TYR A C 1
ATOM 888 O O . TYR A 1 112 ? -13.563 1.192 16.042 1.00 78.88 112 TYR A O 1
ATOM 896 N N . LEU A 1 113 ? -11.619 0.765 15.009 1.00 78.94 113 LEU A N 1
ATOM 897 C CA . LEU A 1 113 ? -10.924 1.975 15.436 1.00 78.94 113 LEU A CA 1
ATOM 898 C C . LEU A 1 113 ? -10.798 2.856 14.191 1.00 78.94 113 LEU A C 1
ATOM 900 O O . LEU A 1 113 ? -10.128 2.458 13.239 1.00 78.94 113 LEU A O 1
ATOM 904 N N . ILE A 1 114 ? -11.492 3.989 14.181 1.00 68.31 114 ILE A N 1
ATOM 905 C CA . ILE A 1 114 ? -11.519 4.960 13.084 1.00 68.31 114 ILE A CA 1
ATOM 906 C C . ILE A 1 114 ? -10.761 6.204 13.535 1.00 68.31 114 ILE A C 1
ATOM 908 O O . ILE A 1 114 ? -10.773 6.536 14.711 1.00 68.31 114 ILE A O 1
ATOM 912 N N . PHE A 1 115 ? -10.093 6.881 12.610 1.00 62.12 115 PHE A N 1
ATOM 913 C CA . PHE A 1 115 ? -9.400 8.135 12.875 1.00 62.12 115 PHE A CA 1
ATOM 914 C C . PHE A 1 115 ? -10.185 9.264 12.179 1.00 62.12 115 PHE A C 1
ATOM 916 O O . PHE A 1 115 ? -10.315 9.260 10.954 1.00 62.12 115 PHE A O 1
ATOM 923 N N . GLU A 1 116 ? -10.802 10.161 12.958 1.00 49.31 116 GLU A N 1
ATOM 924 C CA . GLU A 1 116 ? -11.625 11.298 12.514 1.00 49.31 116 GLU A CA 1
ATOM 925 C C . GLU A 1 116 ? -10.811 12.406 11.826 1.00 49.31 116 GLU A C 1
ATOM 927 O O . GLU A 1 116 ? -11.369 13.211 11.075 1.00 49.31 116 GLU A O 1
ATOM 932 N N . SER A 1 117 ? -9.486 12.416 11.971 1.00 38.44 117 SER A N 1
ATOM 933 C CA . SER A 1 117 ? -8.601 13.076 11.018 1.00 38.44 117 SER A CA 1
ATOM 934 C C . SER A 1 117 ? -8.006 12.017 10.090 1.00 38.44 117 SER A C 1
ATOM 936 O O . SER A 1 117 ? -7.440 11.015 10.522 1.00 38.44 117 SER A O 1
ATOM 938 N N . LEU A 1 118 ? -8.205 12.212 8.780 1.00 44.78 118 LEU A N 1
ATOM 939 C CA . LEU A 1 118 ? -7.549 11.442 7.720 1.00 44.78 118 LEU A CA 1
ATOM 940 C C . LEU A 1 118 ? -6.091 11.133 8.101 1.00 44.78 118 LEU A C 1
ATOM 942 O O . LEU A 1 118 ? -5.395 12.034 8.559 1.00 44.78 118 LEU A O 1
ATOM 946 N N . TYR A 1 119 ? -5.642 9.917 7.768 1.00 33.41 119 TYR A N 1
ATOM 947 C CA . TYR A 1 119 ? -4.303 9.348 7.980 1.00 33.41 119 TYR A CA 1
ATOM 948 C C . TYR A 1 119 ? -4.107 8.463 9.209 1.00 33.41 119 TYR A C 1
ATOM 950 O O . TYR A 1 119 ? -3.794 8.962 10.274 1.00 33.41 119 TYR A O 1
ATOM 958 N N . TYR A 1 120 ? -4.101 7.132 9.005 1.00 33.38 120 TYR A N 1
ATOM 959 C CA . TYR A 1 120 ? -3.198 6.257 9.761 1.00 33.38 120 TYR A CA 1
ATOM 960 C C . TYR A 1 120 ? -2.546 5.125 8.965 1.00 33.38 120 TYR A C 1
ATOM 962 O O . TYR A 1 120 ? -3.072 4.578 8.000 1.00 33.38 120 TYR A O 1
ATOM 970 N N . ALA A 1 121 ? -1.337 4.848 9.441 1.00 30.50 121 ALA A N 1
ATOM 971 C CA . ALA A 1 121 ? -0.214 4.169 8.838 1.00 30.50 121 ALA A CA 1
ATOM 972 C C . ALA A 1 121 ? -0.225 2.636 8.929 1.00 30.50 121 ALA A C 1
ATOM 974 O O . ALA A 1 121 ? -0.525 2.050 9.970 1.00 30.50 121 ALA A O 1
ATOM 975 N N . ILE A 1 122 ? 0.273 1.984 7.878 1.00 40.56 122 ILE A N 1
ATOM 976 C CA . ILE A 1 122 ? 0.738 0.595 7.892 1.00 40.56 122 ILE A CA 1
ATOM 977 C C . ILE A 1 122 ? 2.038 0.517 8.706 1.00 40.56 122 ILE A C 1
ATOM 979 O O . ILE A 1 122 ? 3.136 0.839 8.247 1.00 40.56 122 ILE A O 1
ATOM 983 N N . SER A 1 123 ? 1.937 -0.007 9.924 1.00 35.94 123 SER A N 1
ATOM 984 C CA . SER A 1 123 ? 3.098 -0.531 10.639 1.00 35.94 123 SER A CA 1
ATOM 985 C C . SER A 1 123 ? 3.205 -2.040 10.430 1.00 35.94 123 SER A C 1
ATOM 987 O O . SER A 1 123 ? 2.606 -2.838 11.149 1.00 35.94 123 SER A O 1
ATOM 989 N N . LEU A 1 124 ? 4.040 -2.425 9.469 1.00 44.16 124 LEU A N 1
ATOM 990 C CA . LEU A 1 124 ? 4.956 -3.548 9.644 1.00 44.16 124 LEU A CA 1
ATOM 991 C C . LEU A 1 124 ? 6.363 -2.940 9.640 1.00 44.16 124 LEU A C 1
ATOM 993 O O . LEU A 1 124 ? 6.999 -2.850 8.605 1.00 44.16 124 LEU A O 1
ATOM 997 N N . ASN A 1 125 ? 6.773 -2.417 10.799 1.00 43.12 125 ASN A N 1
ATOM 998 C CA . ASN A 1 125 ? 8.122 -1.969 11.188 1.00 43.12 125 ASN A CA 1
ATOM 999 C C . ASN A 1 125 ? 8.913 -0.959 10.320 1.00 43.12 125 ASN A C 1
ATOM 1001 O O . ASN A 1 125 ? 9.905 -0.453 10.835 1.00 43.12 125 ASN A O 1
ATOM 1005 N N . ASP A 1 126 ? 8.461 -0.556 9.128 1.00 45.91 126 ASP A N 1
ATOM 1006 C CA . ASP A 1 126 ? 9.310 0.171 8.162 1.00 45.91 126 ASP A CA 1
ATOM 1007 C C . ASP A 1 126 ? 8.700 1.469 7.569 1.00 45.91 126 ASP A C 1
ATOM 1009 O O . ASP A 1 126 ? 9.151 1.990 6.544 1.00 45.91 126 ASP A O 1
ATOM 1013 N N . GLY A 1 127 ? 7.695 2.052 8.234 1.00 49.41 127 GLY A N 1
ATOM 1014 C CA . GLY A 1 127 ? 7.219 3.416 7.936 1.00 49.41 127 GLY A CA 1
ATOM 1015 C C . GLY A 1 127 ? 6.304 3.560 6.711 1.00 49.41 127 GLY A C 1
ATOM 1016 O O . GLY A 1 127 ? 6.343 4.577 6.024 1.00 49.41 127 GLY A O 1
ATOM 1017 N N . LEU A 1 128 ? 5.475 2.563 6.398 1.00 52.00 128 LEU A N 1
ATOM 1018 C CA . LEU A 1 128 ? 4.448 2.706 5.362 1.00 52.00 128 LEU A CA 1
ATOM 1019 C C . LEU A 1 128 ? 3.245 3.503 5.904 1.00 52.00 128 LEU A C 1
ATOM 1021 O O . LEU A 1 128 ? 2.269 2.923 6.337 1.00 52.00 128 LEU A O 1
ATOM 1025 N N . GLU A 1 129 ? 3.234 4.835 5.847 1.00 55.84 129 GLU A N 1
ATOM 1026 C CA . GLU A 1 129 ? 2.064 5.637 6.291 1.00 55.84 129 GLU A CA 1
ATOM 1027 C C . GLU A 1 129 ? 0.885 5.682 5.288 1.00 55.84 129 GLU A C 1
ATOM 1029 O O . GLU A 1 129 ? 0.048 6.583 5.309 1.00 55.84 129 GLU A O 1
ATOM 1034 N N . MET A 1 130 ? 0.803 4.701 4.388 1.00 63.59 130 MET A N 1
ATOM 1035 C CA . MET A 1 130 ? -0.239 4.617 3.361 1.00 63.59 130 MET A CA 1
ATOM 1036 C C . MET A 1 130 ? -1.515 3.960 3.899 1.00 63.59 130 MET A C 1
ATOM 1038 O O . MET A 1 130 ? -1.444 3.117 4.785 1.00 63.59 130 MET A O 1
ATOM 1042 N N . GLN A 1 131 ? -2.676 4.297 3.336 1.00 62.41 131 GLN A N 1
ATOM 1043 C CA . GLN A 1 131 ? -3.975 3.743 3.749 1.00 62.41 131 GLN A CA 1
ATOM 1044 C C . GLN A 1 131 ? -4.627 2.963 2.623 1.00 62.41 131 GLN A C 1
ATOM 1046 O O . GLN A 1 131 ? -4.495 3.341 1.466 1.00 62.41 131 GLN A O 1
ATOM 1051 N N . ALA A 1 132 ? -5.396 1.933 2.965 1.00 65.75 132 ALA A N 1
ATOM 1052 C CA . ALA A 1 132 ? -6.305 1.287 2.030 1.00 65.75 132 ALA A CA 1
ATOM 1053 C C . ALA A 1 132 ? -7.701 1.912 2.141 1.00 65.75 132 ALA A C 1
ATOM 1055 O O . ALA A 1 132 ? -8.266 1.967 3.233 1.00 65.75 132 ALA A O 1
ATOM 1056 N N . ASN A 1 133 ? -8.270 2.372 1.026 1.00 69.38 133 ASN A N 1
ATOM 1057 C CA . ASN A 1 133 ? -9.698 2.697 0.973 1.00 69.38 133 ASN A CA 1
ATOM 1058 C C . ASN A 1 133 ? -10.544 1.431 0.755 1.00 69.38 133 ASN A C 1
ATOM 1060 O O . ASN A 1 133 ? -9.995 0.407 0.346 1.00 69.38 133 ASN A O 1
ATOM 1064 N N . ARG A 1 134 ? -11.877 1.548 0.913 1.00 65.31 134 ARG A N 1
ATOM 1065 C CA . ARG A 1 134 ? -12.871 0.456 0.753 1.00 65.31 134 ARG A CA 1
ATOM 1066 C C . ARG A 1 134 ? -12.696 -0.386 -0.517 1.00 65.31 134 ARG A C 1
ATOM 1068 O O . ARG A 1 134 ? -13.028 -1.570 -0.530 1.00 65.31 134 ARG A O 1
ATOM 1075 N N . ASP A 1 135 ? -12.175 0.221 -1.576 1.00 70.94 135 ASP A N 1
ATOM 1076 C CA . ASP A 1 135 ? -11.987 -0.405 -2.883 1.00 70.94 135 ASP A CA 1
ATOM 1077 C C . ASP A 1 135 ? -10.617 -1.090 -3.034 1.00 70.94 135 ASP A C 1
ATOM 1079 O O . ASP A 1 135 ? -10.299 -1.619 -4.099 1.00 70.94 135 ASP A O 1
ATOM 1083 N N . GLY A 1 136 ? -9.802 -1.112 -1.978 1.00 77.12 136 GLY A N 1
ATOM 1084 C CA . GLY A 1 136 ? -8.476 -1.721 -1.963 1.00 77.12 136 GLY A CA 1
ATOM 1085 C C . GLY A 1 136 ? -7.374 -0.828 -2.530 1.00 77.12 136 GLY A C 1
ATOM 1086 O O . GLY A 1 136 ? -6.337 -1.340 -2.955 1.00 77.12 136 GLY A O 1
ATOM 1087 N N . TRP A 1 137 ? -7.577 0.489 -2.596 1.00 78.69 137 TRP A N 1
ATOM 1088 C CA . TRP A 1 137 ? -6.542 1.412 -3.062 1.00 78.69 137 TRP A CA 1
ATOM 1089 C C . TRP A 1 137 ? -5.607 1.798 -1.931 1.00 78.69 137 TRP A C 1
ATOM 1091 O O . TRP A 1 137 ? -6.053 2.436 -0.982 1.00 78.69 137 TRP A O 1
ATOM 1101 N N . LEU A 1 138 ? -4.314 1.501 -2.084 1.00 80.12 138 LEU A N 1
ATOM 1102 C CA . LEU A 1 138 ? -3.257 2.108 -1.282 1.00 80.12 138 LEU A CA 1
ATOM 1103 C C . LEU A 1 138 ? -3.087 3.572 -1.690 1.00 80.12 138 LEU A C 1
ATOM 1105 O O . LEU A 1 138 ? -2.401 3.882 -2.663 1.00 80.12 138 LEU A O 1
ATOM 1109 N N . ILE A 1 139 ? -3.739 4.458 -0.951 1.00 72.31 139 ILE A N 1
ATOM 1110 C CA . ILE A 1 139 ? -3.717 5.907 -1.126 1.00 72.31 139 ILE A CA 1
ATOM 1111 C C . ILE A 1 139 ? -2.728 6.575 -0.161 1.00 72.31 139 ILE A C 1
ATOM 1113 O O . ILE A 1 139 ? -2.384 6.036 0.894 1.00 72.31 139 ILE A O 1
ATOM 1117 N N . GLY A 1 140 ? -2.301 7.783 -0.530 1.00 72.44 140 GLY A N 1
ATOM 1118 C CA . GLY A 1 140 ? -1.314 8.573 0.204 1.00 72.44 140 GLY A CA 1
ATOM 1119 C C . GLY A 1 140 ? 0.094 8.433 -0.372 1.00 72.44 140 GLY A C 1
ATOM 1120 O O . GLY A 1 140 ? 0.281 7.932 -1.480 1.00 72.44 140 GLY A O 1
ATOM 1121 N N . SER A 1 141 ? 1.081 8.889 0.392 1.00 75.81 141 SER A N 1
ATOM 1122 C CA . SER A 1 141 ? 2.491 8.845 0.009 1.00 75.81 141 SER A CA 1
ATOM 1123 C C . SER A 1 141 ? 3.304 8.150 1.089 1.00 75.81 141 SER A C 1
ATOM 1125 O O . SER A 1 141 ? 3.104 8.379 2.278 1.00 75.81 141 SER A O 1
ATOM 1127 N N . TYR A 1 142 ? 4.251 7.322 0.672 1.00 80.00 142 TYR A N 1
ATOM 1128 C CA . TYR A 1 142 ? 5.206 6.667 1.544 1.00 80.00 142 TYR A CA 1
ATOM 1129 C C . TYR A 1 142 ? 6.116 7.705 2.209 1.00 80.00 142 TYR A C 1
ATOM 1131 O O . TYR A 1 142 ? 6.815 8.477 1.544 1.00 80.00 142 TYR A O 1
ATOM 1139 N N . THR A 1 143 ? 6.121 7.731 3.534 1.00 74.81 143 THR A N 1
ATOM 1140 C CA . THR A 1 143 ? 6.924 8.659 4.346 1.00 74.81 143 THR A CA 1
ATOM 1141 C C . THR A 1 143 ? 8.071 7.965 5.079 1.00 74.81 143 THR A C 1
ATOM 1143 O O . THR A 1 143 ? 8.953 8.639 5.610 1.00 74.81 143 THR A O 1
ATOM 1146 N N . GLY A 1 1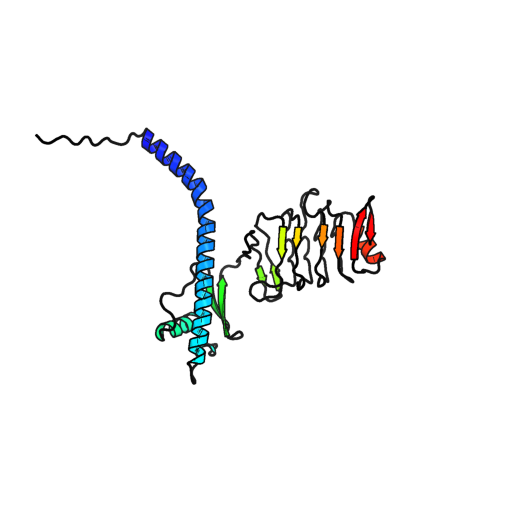44 ? 8.106 6.631 5.061 1.00 71.94 144 GLY A N 1
ATOM 1147 C CA . GLY A 1 144 ? 9.172 5.834 5.648 1.00 71.94 144 GLY A CA 1
ATOM 1148 C C . GLY A 1 144 ? 10.507 5.944 4.912 1.00 71.94 144 GLY A C 1
ATOM 1149 O O . GLY A 1 144 ? 10.660 6.609 3.884 1.00 71.94 144 GLY A O 1
ATOM 1150 N N . SER A 1 145 ? 11.512 5.277 5.476 1.00 76.38 145 SER A N 1
ATOM 1151 C CA . SER A 1 145 ? 12.890 5.302 4.979 1.00 76.38 145 SER A CA 1
ATOM 1152 C C . SER A 1 145 ? 13.374 3.976 4.390 1.00 76.38 145 SER A C 1
ATOM 1154 O O . SER A 1 145 ? 14.409 3.979 3.715 1.00 76.38 145 SER A O 1
ATOM 1156 N N . ALA A 1 146 ? 12.652 2.877 4.618 1.00 76.81 146 ALA A N 1
ATOM 1157 C CA . ALA A 1 146 ? 12.971 1.574 4.054 1.00 76.81 146 ALA A CA 1
ATOM 1158 C C . ALA A 1 146 ? 12.899 1.593 2.527 1.00 76.81 146 ALA A C 1
ATOM 1160 O O . ALA A 1 146 ? 12.156 2.361 1.910 1.00 76.81 146 ALA A O 1
ATOM 1161 N N . LYS A 1 147 ? 13.745 0.763 1.921 1.00 81.88 147 LYS A N 1
ATOM 1162 C CA . LYS A 1 147 ? 13.894 0.660 0.464 1.00 81.88 147 LYS A CA 1
ATOM 1163 C C . LYS A 1 147 ? 13.432 -0.697 -0.056 1.00 81.88 147 LYS A C 1
ATOM 1165 O O . LYS A 1 147 ? 13.230 -0.851 -1.252 1.00 81.88 147 LYS A O 1
ATOM 1170 N N . ASP A 1 148 ? 13.232 -1.652 0.836 1.00 76.19 148 ASP A N 1
ATOM 1171 C CA . ASP A 1 148 ? 12.610 -2.942 0.620 1.00 76.19 148 ASP A CA 1
ATOM 1172 C C . ASP A 1 148 ? 11.174 -2.909 1.147 1.00 76.19 148 ASP A C 1
ATOM 1174 O O . ASP A 1 148 ? 10.916 -2.826 2.342 1.00 76.19 148 ASP A O 1
ATOM 1178 N N . ILE A 1 149 ? 10.213 -2.936 0.230 1.00 80.31 149 ILE A N 1
ATOM 1179 C CA . ILE A 1 149 ? 8.798 -2.769 0.545 1.00 80.31 149 ILE A CA 1
ATOM 1180 C C . ILE A 1 149 ? 8.088 -4.113 0.434 1.00 80.31 149 ILE A C 1
ATOM 1182 O O . ILE A 1 149 ? 8.138 -4.780 -0.596 1.00 80.31 149 ILE A O 1
ATOM 1186 N N . PHE A 1 150 ? 7.363 -4.498 1.479 1.00 75.44 150 PHE A N 1
ATOM 1187 C CA . PHE A 1 150 ? 6.421 -5.610 1.423 1.00 75.44 150 PHE A CA 1
ATOM 1188 C C . PHE A 1 150 ? 4.995 -5.068 1.299 1.00 75.44 150 PHE A C 1
ATOM 1190 O O . PHE A 1 150 ? 4.511 -4.388 2.203 1.00 75.44 150 PHE A O 1
ATOM 1197 N N . VAL A 1 151 ? 4.311 -5.379 0.195 1.00 80.38 151 VAL A N 1
ATOM 1198 C CA . VAL A 1 151 ? 2.898 -5.018 0.012 1.00 80.38 151 VAL A CA 1
ATOM 1199 C C . VAL A 1 151 ? 2.032 -6.179 0.500 1.00 80.38 151 VAL A C 1
ATOM 1201 O O . VAL A 1 151 ? 1.993 -7.215 -0.167 1.00 80.38 151 VAL A O 1
ATOM 1204 N N . PRO A 1 152 ? 1.329 -6.060 1.643 1.00 68.44 152 PRO A N 1
ATOM 1205 C CA . PRO A 1 152 ? 0.495 -7.145 2.141 1.00 68.44 152 PRO A CA 1
ATOM 1206 C C . PRO A 1 152 ? -0.686 -7.400 1.199 1.00 68.44 152 PRO A C 1
ATOM 1208 O O . PRO A 1 152 ? -1.157 -6.505 0.500 1.00 68.44 152 PRO A O 1
ATOM 1211 N N . ASN A 1 153 ? -1.216 -8.625 1.218 1.00 75.62 153 ASN A N 1
ATOM 1212 C CA . ASN A 1 153 ? -2.411 -8.956 0.439 1.00 75.62 153 ASN A CA 1
ATOM 1213 C C . ASN A 1 153 ? -3.631 -8.124 0.869 1.00 75.62 153 ASN A C 1
ATOM 1215 O O . ASN A 1 153 ? -4.505 -7.828 0.062 1.00 75.62 153 ASN A O 1
ATOM 1219 N N . SER A 1 154 ? -3.705 -7.766 2.147 1.00 71.69 154 SER A N 1
ATOM 1220 C CA . SER A 1 154 ? -4.798 -6.979 2.700 1.00 71.69 154 SER A CA 1
ATOM 1221 C C . SER A 1 154 ? -4.307 -6.051 3.799 1.00 71.69 154 SER A C 1
ATOM 1223 O O . SER A 1 154 ? -3.414 -6.430 4.560 1.00 71.69 154 SER A O 1
ATOM 1225 N N . LEU A 1 155 ? -4.960 -4.903 3.930 1.00 62.66 155 LEU A N 1
ATOM 1226 C CA . LEU A 1 155 ? -4.808 -3.972 5.041 1.00 62.66 155 LEU A CA 1
ATOM 1227 C C . LEU A 1 155 ? -6.183 -3.720 5.663 1.00 62.66 155 LEU A C 1
ATOM 1229 O O . LEU A 1 155 ? -7.145 -3.498 4.937 1.00 62.66 155 LEU A O 1
ATOM 1233 N N . ASP A 1 156 ? -6.289 -3.831 6.988 1.00 56.69 156 ASP A N 1
ATOM 1234 C CA . ASP A 1 156 ? -7.538 -3.617 7.739 1.00 56.69 156 ASP A CA 1
ATOM 1235 C C . ASP A 1 156 ? -8.753 -4.376 7.175 1.00 56.69 156 ASP A C 1
ATOM 1237 O O . ASP A 1 156 ? -9.861 -3.861 7.066 1.00 56.69 156 ASP A O 1
ATOM 1241 N N . GLY A 1 157 ? -8.527 -5.637 6.786 1.00 62.34 157 GLY A N 1
ATOM 1242 C CA . GLY A 1 157 ? -9.554 -6.521 6.219 1.00 62.34 157 GLY A CA 1
ATOM 1243 C C . GLY A 1 157 ? -9.854 -6.289 4.735 1.00 62.34 157 GLY A C 1
ATOM 1244 O O . GLY A 1 157 ? -10.609 -7.056 4.142 1.00 62.34 157 GLY A O 1
ATOM 1245 N N . GLN A 1 158 ? -9.228 -5.293 4.113 1.00 64.75 158 GLN A N 1
ATOM 1246 C CA . GLN A 1 158 ? -9.468 -4.910 2.727 1.00 64.75 158 GLN A CA 1
ATOM 1247 C C . GLN A 1 158 ? -8.334 -5.419 1.848 1.00 64.75 158 GLN A C 1
ATOM 1249 O O . GLN A 1 158 ? -7.163 -5.139 2.100 1.00 64.75 158 GLN A O 1
ATOM 1254 N N . VAL A 1 159 ? -8.667 -6.200 0.821 1.00 79.88 159 VAL A N 1
ATOM 1255 C CA . VAL A 1 159 ? -7.675 -6.703 -0.138 1.00 79.88 159 VAL A CA 1
ATOM 1256 C C . VAL A 1 159 ? -7.075 -5.526 -0.893 1.00 79.88 159 VAL A C 1
ATOM 1258 O O . VAL A 1 159 ? -7.809 -4.722 -1.462 1.00 79.88 159 VAL A O 1
ATOM 1261 N N . ILE A 1 160 ? -5.749 -5.449 -0.930 1.00 86.25 160 ILE A N 1
ATOM 1262 C CA . ILE A 1 160 ? -5.052 -4.426 -1.696 1.00 86.25 160 ILE A CA 1
ATOM 1263 C C . ILE A 1 160 ? -5.143 -4.771 -3.177 1.00 86.25 160 ILE A C 1
ATOM 1265 O O . ILE A 1 160 ? -4.643 -5.805 -3.618 1.00 86.25 160 ILE A O 1
ATOM 1269 N N . LYS A 1 161 ? -5.767 -3.876 -3.936 1.00 92.62 161 LYS A N 1
ATOM 1270 C CA . LYS A 1 161 ? -5.976 -3.990 -5.379 1.00 92.62 161 LYS A CA 1
ATOM 1271 C C . LYS A 1 161 ? -5.169 -2.979 -6.177 1.00 92.62 161 LYS A C 1
ATOM 1273 O O . LYS A 1 161 ? -4.758 -3.291 -7.289 1.00 92.62 161 LYS A O 1
ATOM 1278 N N . HIS A 1 162 ? -4.912 -1.798 -5.626 1.00 93.94 162 HIS A N 1
ATOM 1279 C CA . HIS A 1 162 ? -4.235 -0.730 -6.356 1.00 93.94 162 HIS A CA 1
ATOM 1280 C C . HIS A 1 162 ? -3.095 -0.157 -5.523 1.00 93.94 162 HIS A C 1
ATOM 1282 O O . HIS A 1 162 ? -3.279 0.149 -4.346 1.00 93.94 162 HIS A O 1
ATOM 1288 N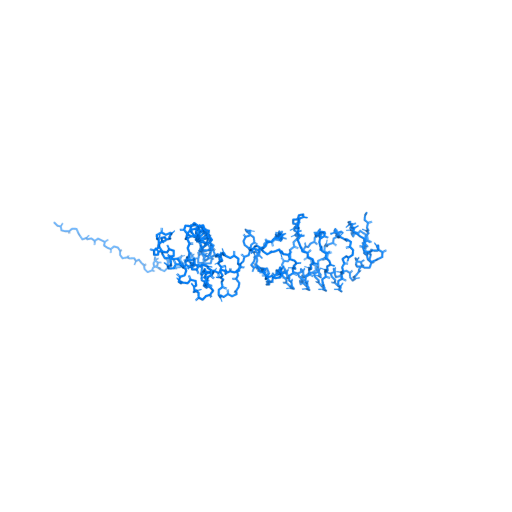 N . ILE A 1 163 ? -1.935 0.037 -6.148 1.00 93.75 163 ILE A N 1
ATOM 1289 C CA . ILE A 1 163 ? -0.918 0.963 -5.646 1.00 93.75 163 ILE A CA 1
ATOM 1290 C C . ILE A 1 163 ? -1.248 2.338 -6.220 1.00 93.75 163 ILE A C 1
ATOM 1292 O O . ILE A 1 163 ? -1.327 2.486 -7.439 1.00 93.75 163 ILE A O 1
ATOM 1296 N N . GLY A 1 164 ? -1.486 3.321 -5.354 1.00 90.94 164 GLY A N 1
ATOM 1297 C CA . GLY A 1 164 ? -1.935 4.649 -5.753 1.00 90.94 164 GLY A CA 1
ATOM 1298 C C . GLY A 1 164 ? -0.908 5.455 -6.550 1.00 90.94 164 GLY A C 1
ATOM 1299 O O . GLY A 1 164 ? 0.283 5.143 -6.608 1.00 90.94 164 GLY A O 1
ATOM 1300 N N . ASN A 1 165 ? -1.393 6.537 -7.156 1.00 91.31 165 ASN A N 1
ATOM 1301 C CA . ASN A 1 165 ? -0.556 7.487 -7.884 1.00 91.31 165 ASN A CA 1
ATOM 1302 C C . ASN A 1 165 ? 0.478 8.121 -6.950 1.00 91.31 165 ASN A C 1
ATOM 1304 O O . ASN A 1 165 ? 0.134 8.507 -5.834 1.00 91.31 165 ASN A O 1
ATOM 1308 N N . ALA A 1 166 ? 1.718 8.248 -7.428 1.00 92.25 166 ALA A N 1
ATOM 1309 C CA . ALA A 1 166 ? 2.839 8.824 -6.679 1.00 92.25 166 ALA A CA 1
ATOM 1310 C C . ALA A 1 166 ? 3.071 8.216 -5.275 1.00 92.25 166 ALA A C 1
ATOM 1312 O O . ALA A 1 166 ? 3.707 8.830 -4.417 1.00 92.25 166 ALA A O 1
ATOM 1313 N N . ALA A 1 167 ? 2.577 6.997 -5.036 1.00 90.06 167 ALA A N 1
ATOM 1314 C CA . ALA A 1 167 ? 2.633 6.324 -3.743 1.00 90.06 167 ALA A CA 1
ATOM 1315 C C . ALA A 1 167 ? 4.048 6.272 -3.143 1.00 90.06 167 ALA A C 1
ATOM 1317 O O . ALA A 1 167 ? 4.236 6.534 -1.961 1.00 90.06 167 ALA A O 1
ATOM 1318 N N . PHE A 1 168 ? 5.049 5.977 -3.963 1.00 92.62 168 PHE A N 1
ATOM 1319 C CA . PHE A 1 168 ? 6.461 5.833 -3.607 1.00 92.62 168 PHE A CA 1
ATOM 1320 C C . PHE A 1 168 ? 7.357 6.729 -4.472 1.00 92.62 168 PHE A C 1
ATOM 1322 O O . PHE A 1 168 ? 8.530 6.423 -4.702 1.00 92.62 168 PHE A O 1
ATOM 1329 N N . GLU A 1 169 ? 6.810 7.841 -4.960 1.00 93.62 169 GLU A N 1
ATOM 1330 C CA . GLU A 1 169 ? 7.544 8.783 -5.794 1.00 93.62 169 GLU A CA 1
ATOM 1331 C C . GLU A 1 169 ? 8.744 9.391 -5.051 1.00 93.62 169 GLU A C 1
ATOM 1333 O O . GLU A 1 169 ? 8.633 9.852 -3.913 1.00 93.62 169 GLU A O 1
ATOM 1338 N N . ASP A 1 170 ? 9.899 9.370 -5.715 1.00 93.69 170 ASP A N 1
ATOM 1339 C CA . ASP A 1 170 ? 11.197 9.846 -5.231 1.00 93.69 170 ASP A CA 1
ATOM 1340 C C . ASP A 1 170 ? 11.630 9.206 -3.899 1.00 93.69 170 ASP A C 1
ATOM 1342 O O . ASP A 1 170 ? 12.337 9.787 -3.074 1.00 93.69 170 ASP A O 1
ATOM 1346 N N . LYS A 1 171 ? 11.196 7.960 -3.666 1.00 90.56 171 LYS A N 1
ATOM 1347 C CA . LYS A 1 171 ? 11.562 7.196 -2.465 1.00 90.56 171 LYS A CA 1
ATOM 1348 C C . LYS A 1 171 ? 12.736 6.260 -2.677 1.00 90.56 171 LYS A C 1
ATOM 1350 O O . LYS A 1 171 ? 13.217 5.709 -1.689 1.00 90.56 171 LYS A O 1
ATOM 1355 N N . TYR A 1 172 ? 13.252 6.129 -3.900 1.00 92.44 172 TYR A N 1
ATOM 1356 C CA . TYR A 1 172 ? 14.419 5.293 -4.217 1.00 92.44 172 TYR A CA 1
ATOM 1357 C C . TYR A 1 172 ? 14.260 3.850 -3.714 1.00 92.44 172 TYR A C 1
ATOM 1359 O O . TYR A 1 172 ? 15.202 3.267 -3.180 1.00 92.44 172 TYR A O 1
ATOM 1367 N N . ILE A 1 173 ? 13.044 3.304 -3.822 1.00 90.44 173 ILE A N 1
ATOM 1368 C CA . ILE A 1 173 ? 12.737 1.922 -3.441 1.00 90.44 173 ILE A CA 1
ATOM 1369 C C . ILE A 1 173 ? 13.581 0.981 -4.304 1.00 90.44 173 ILE A C 1
ATOM 1371 O O . ILE A 1 173 ? 13.640 1.136 -5.519 1.00 90.44 173 ILE A O 1
ATOM 1375 N N . THR A 1 174 ? 14.258 0.032 -3.667 1.00 87.88 174 THR A N 1
ATOM 1376 C CA . THR A 1 174 ? 15.174 -0.914 -4.313 1.00 87.88 174 THR A CA 1
ATOM 1377 C C . THR A 1 174 ? 14.564 -2.298 -4.487 1.00 87.88 174 THR A C 1
ATOM 1379 O O . THR A 1 174 ? 15.017 -3.063 -5.336 1.00 87.88 174 THR A O 1
ATOM 1382 N N . SER A 1 175 ? 13.541 -2.638 -3.700 1.00 85.31 175 SER A N 1
ATOM 1383 C CA . SER A 1 175 ? 12.835 -3.912 -3.798 1.00 85.31 175 SER A CA 1
ATOM 1384 C C . SER A 1 175 ? 11.377 -3.766 -3.387 1.00 85.31 175 SER A C 1
ATOM 1386 O O . SER A 1 175 ? 11.047 -3.026 -2.462 1.00 85.31 175 SER A O 1
ATOM 1388 N N . ILE A 1 176 ? 10.505 -4.502 -4.071 1.00 87.06 176 ILE A N 1
ATOM 1389 C CA . ILE A 1 176 ? 9.104 -4.660 -3.707 1.00 87.06 176 ILE A CA 1
ATOM 1390 C C . ILE A 1 176 ? 8.751 -6.141 -3.757 1.00 87.06 176 ILE A C 1
ATOM 1392 O O . ILE A 1 176 ? 9.069 -6.836 -4.719 1.00 87.06 176 ILE A O 1
ATOM 1396 N N . THR A 1 177 ? 8.119 -6.635 -2.699 1.00 80.69 177 THR A N 1
ATOM 1397 C CA . THR A 1 177 ? 7.692 -8.029 -2.581 1.00 80.69 177 THR A CA 1
ATOM 1398 C C . THR A 1 177 ? 6.183 -8.093 -2.417 1.00 80.69 177 THR A C 1
ATOM 1400 O O . THR A 1 177 ? 5.609 -7.435 -1.547 1.00 80.69 177 THR A O 1
ATOM 1403 N N . PHE A 1 178 ? 5.557 -8.942 -3.229 1.00 81.94 178 PHE A N 1
ATOM 1404 C CA . PHE A 1 178 ? 4.140 -9.272 -3.148 1.00 81.94 178 PHE A CA 1
ATOM 1405 C C . PHE A 1 178 ? 3.972 -10.702 -2.619 1.00 81.94 178 PHE A C 1
ATOM 1407 O O . PHE A 1 178 ? 4.722 -11.595 -3.020 1.00 81.94 178 PHE A O 1
ATOM 1414 N N . PRO A 1 179 ? 2.995 -10.972 -1.738 1.00 76.06 179 PRO A N 1
ATOM 1415 C CA . PRO A 1 179 ? 2.675 -12.336 -1.354 1.00 76.06 179 PRO A CA 1
ATOM 1416 C C . PRO A 1 179 ? 2.096 -13.103 -2.550 1.00 76.06 179 PRO A C 1
ATOM 1418 O O . PRO A 1 179 ? 1.501 -12.523 -3.458 1.00 76.06 179 PRO A O 1
ATOM 1421 N N . SER A 1 180 ? 2.212 -14.432 -2.532 1.00 79.50 180 SER A N 1
ATOM 1422 C CA . SER A 1 180 ? 1.755 -15.296 -3.634 1.00 79.50 180 SER A CA 1
ATOM 1423 C C . SER A 1 180 ? 0.254 -15.200 -3.929 1.00 79.50 180 SER A C 1
ATOM 1425 O O . SER A 1 180 ? -0.175 -15.553 -5.025 1.00 79.50 180 SER A O 1
ATOM 1427 N N . ASN A 1 181 ? -0.534 -14.731 -2.960 1.00 79.94 181 ASN A N 1
ATOM 1428 C CA . ASN A 1 181 ? -1.969 -14.495 -3.067 1.00 79.94 181 ASN A CA 1
ATOM 1429 C C . ASN A 1 181 ? -2.337 -13.016 -3.256 1.00 79.94 181 ASN A C 1
ATOM 1431 O O . ASN A 1 181 ? -3.495 -12.688 -3.032 1.00 79.94 181 ASN A O 1
ATOM 1435 N N . SER A 1 182 ? -1.381 -12.147 -3.606 1.00 87.88 182 SER A N 1
ATOM 1436 C CA . SER A 1 182 ? -1.622 -10.714 -3.810 1.00 87.88 182 SER A CA 1
ATOM 1437 C C . SER A 1 182 ? -2.812 -10.462 -4.742 1.00 87.88 182 SER A C 1
ATOM 1439 O O . SER A 1 182 ? -2.947 -11.121 -5.771 1.00 87.88 182 SER A O 1
ATOM 1441 N N . GLY A 1 183 ? -3.661 -9.502 -4.364 1.00 91.25 183 GLY A N 1
ATOM 1442 C CA . GLY A 1 183 ? -4.789 -9.022 -5.163 1.00 91.25 183 GLY A CA 1
ATOM 1443 C C . GLY A 1 183 ? -4.494 -7.764 -5.983 1.00 91.25 183 GLY A C 1
ATOM 1444 O O . GLY A 1 183 ? -5.430 -7.176 -6.522 1.00 91.25 183 GLY A O 1
ATOM 1445 N N . VAL A 1 184 ? -3.232 -7.324 -6.062 1.00 96.44 184 VAL A N 1
ATOM 1446 C CA . VAL A 1 184 ? -2.858 -6.083 -6.754 1.00 96.44 184 VAL A CA 1
ATOM 1447 C C . VAL A 1 184 ? -3.073 -6.250 -8.256 1.00 96.44 184 VAL A C 1
ATOM 1449 O O . VAL A 1 184 ? -2.411 -7.063 -8.895 1.00 96.44 184 VAL A O 1
ATOM 1452 N N . THR A 1 185 ? -3.986 -5.459 -8.807 1.00 97.75 185 THR A N 1
ATOM 1453 C CA . THR A 1 185 ? -4.362 -5.423 -10.226 1.00 97.75 185 THR A CA 1
ATOM 1454 C C . THR A 1 185 ? -3.849 -4.167 -10.928 1.00 97.75 185 THR A C 1
ATOM 1456 O O . THR A 1 185 ? -3.701 -4.181 -12.147 1.00 97.75 185 THR A O 1
ATOM 1459 N N . ASN A 1 186 ? -3.514 -3.099 -10.192 1.00 98.44 186 ASN A N 1
ATOM 1460 C CA . ASN A 1 186 ? -3.059 -1.835 -10.779 1.00 98.44 186 ASN A CA 1
ATOM 1461 C C . ASN A 1 186 ? -1.868 -1.218 -10.041 1.00 98.44 186 ASN A C 1
ATOM 1463 O O . ASN A 1 186 ? -1.842 -1.177 -8.807 1.00 98.44 186 ASN A O 1
ATOM 1467 N N . ILE A 1 187 ? -0.955 -0.622 -10.806 1.00 98.19 187 ILE A N 1
ATOM 1468 C CA . ILE A 1 187 ? 0.092 0.276 -10.308 1.00 98.19 187 ILE A CA 1
ATOM 1469 C C . ILE A 1 187 ? -0.116 1.659 -10.925 1.00 98.19 187 ILE A C 1
ATOM 1471 O O . ILE A 1 187 ? -0.098 1.798 -12.143 1.00 98.19 187 ILE A O 1
ATOM 1475 N N . GLY A 1 188 ? -0.329 2.660 -10.069 1.00 97.69 188 GLY A N 1
ATOM 1476 C CA . GLY A 1 188 ? -0.735 4.009 -10.447 1.00 97.69 188 GLY A CA 1
ATOM 1477 C C . GLY A 1 188 ? 0.332 4.848 -11.151 1.00 97.69 188 GLY A C 1
ATOM 1478 O O . GLY A 1 188 ? 1.523 4.526 -11.186 1.00 97.69 188 GLY A O 1
ATOM 1479 N N . THR A 1 189 ? -0.113 5.989 -11.681 1.00 97.00 189 THR A N 1
ATOM 1480 C CA . THR A 1 189 ? 0.739 6.942 -12.404 1.00 97.00 189 THR A CA 1
ATOM 1481 C C . THR A 1 189 ? 1.869 7.431 -11.502 1.00 97.00 189 THR A C 1
ATOM 1483 O O . THR A 1 189 ? 1.626 7.849 -10.366 1.00 97.00 189 THR A O 1
ATOM 1486 N N . SER A 1 190 ? 3.103 7.392 -12.008 1.00 96.25 190 SER A N 1
ATOM 1487 C CA . SER A 1 190 ? 4.316 7.783 -11.269 1.00 96.25 190 SER A CA 1
ATOM 1488 C C . SER A 1 190 ? 4.509 7.086 -9.912 1.00 96.25 190 SER A C 1
ATOM 1490 O O . SER A 1 190 ? 5.272 7.588 -9.090 1.00 96.25 190 SER A O 1
ATOM 1492 N N . ALA A 1 191 ? 3.844 5.951 -9.646 1.00 96.50 191 ALA A N 1
ATOM 1493 C CA . ALA A 1 191 ? 3.835 5.316 -8.324 1.00 96.50 191 ALA A CA 1
ATOM 1494 C C . ALA A 1 191 ? 5.236 5.073 -7.740 1.00 96.50 191 ALA A C 1
ATOM 1496 O O . ALA A 1 191 ? 5.399 5.183 -6.536 1.00 96.50 191 ALA A O 1
ATOM 1497 N N . PHE A 1 192 ? 6.237 4.800 -8.571 1.00 96.12 192 PHE A N 1
ATOM 1498 C CA . PHE A 1 192 ? 7.640 4.586 -8.211 1.00 96.12 192 PHE A CA 1
ATOM 1499 C C . PHE A 1 192 ? 8.594 5.439 -9.065 1.00 96.12 192 PHE A C 1
ATOM 1501 O O . PHE A 1 192 ? 9.742 5.054 -9.301 1.00 96.12 192 PHE A O 1
ATOM 1508 N N . ARG A 1 193 ? 8.130 6.586 -9.576 1.00 95.19 193 ARG A N 1
ATOM 1509 C CA . ARG A 1 193 ? 8.979 7.507 -10.344 1.00 95.19 193 ARG A CA 1
ATOM 1510 C C . ARG A 1 193 ? 10.111 8.036 -9.463 1.00 95.19 193 ARG A C 1
ATOM 1512 O O . ARG A 1 193 ? 9.869 8.376 -8.310 1.00 95.19 193 ARG A O 1
ATOM 1519 N N . LEU A 1 194 ? 11.315 8.167 -10.013 1.00 94.75 194 LEU A N 1
ATOM 1520 C CA . LEU A 1 194 ? 12.436 8.849 -9.356 1.00 94.75 194 LEU A CA 1
ATOM 1521 C C . LEU A 1 194 ? 12.680 10.223 -9.981 1.00 94.75 194 LEU A C 1
ATOM 1523 O O . LEU A 1 194 ? 12.457 10.402 -11.179 1.00 94.75 194 LEU A O 1
ATOM 1527 N N . GLU A 1 195 ? 13.159 11.194 -9.205 1.00 92.31 195 GLU A N 1
ATOM 1528 C CA . GLU A 1 195 ? 13.615 12.470 -9.772 1.00 92.31 195 GLU A CA 1
ATOM 1529 C C . GLU A 1 195 ? 15.015 12.333 -10.393 1.00 92.31 195 GLU A C 1
ATOM 1531 O O . GLU A 1 195 ? 15.264 12.844 -11.487 1.00 92.31 195 GLU A O 1
ATOM 1536 N N . ALA A 1 196 ? 15.916 11.588 -9.743 1.00 89.12 196 ALA A N 1
ATOM 1537 C CA . ALA A 1 196 ? 17.216 11.225 -10.303 1.00 89.12 196 ALA A CA 1
ATOM 1538 C C . ALA A 1 196 ? 17.140 9.936 -11.137 1.00 89.12 196 ALA A C 1
ATOM 1540 O O . ALA A 1 196 ? 16.241 9.119 -10.966 1.00 89.12 196 ALA A O 1
ATOM 1541 N N . VAL A 1 197 ? 18.106 9.755 -12.040 1.00 83.44 197 VAL A N 1
ATOM 1542 C CA . VAL A 1 197 ? 18.197 8.594 -12.947 1.00 83.44 197 VAL A CA 1
ATOM 1543 C C . VAL A 1 197 ? 19.091 7.469 -12.420 1.00 83.44 197 VAL A C 1
ATOM 1545 O O . VAL A 1 197 ? 19.313 6.496 -13.128 1.00 83.44 197 VAL A O 1
ATOM 1548 N N . GLU A 1 198 ? 19.631 7.612 -11.211 1.00 85.12 198 GLU A N 1
ATOM 1549 C CA . GLU A 1 198 ? 20.506 6.626 -10.571 1.00 85.12 198 GLU A CA 1
ATOM 1550 C C . GLU A 1 198 ? 19.862 6.123 -9.277 1.00 85.12 198 GLU A C 1
ATOM 1552 O O . GLU A 1 198 ? 19.297 6.908 -8.506 1.00 85.12 198 GLU A O 1
ATOM 1557 N N . GLY A 1 199 ? 19.989 4.819 -9.021 1.00 84.19 199 GLY A N 1
ATOM 1558 C CA . GLY A 1 199 ? 19.366 4.160 -7.880 1.00 84.19 199 GLY A CA 1
ATOM 1559 C C . GLY A 1 199 ? 17.931 3.702 -8.154 1.00 84.19 199 GLY A C 1
ATOM 1560 O O . GLY A 1 199 ? 17.379 3.877 -9.238 1.00 84.19 199 GLY A O 1
ATOM 1561 N N . GLY A 1 200 ? 17.327 3.081 -7.141 1.00 90.38 200 GLY A N 1
ATOM 1562 C CA . GLY A 1 200 ? 16.017 2.440 -7.255 1.00 90.38 200 GLY A CA 1
ATOM 1563 C C . GLY A 1 200 ? 16.110 0.951 -7.579 1.00 90.38 200 GLY A C 1
ATOM 1564 O O . GLY A 1 200 ? 17.002 0.255 -7.086 1.00 90.38 200 GLY A O 1
ATOM 1565 N N . PHE A 1 201 ? 15.157 0.451 -8.365 1.00 93.69 201 PHE A N 1
ATOM 1566 C CA . PHE A 1 201 ? 15.054 -0.972 -8.686 1.00 93.69 201 P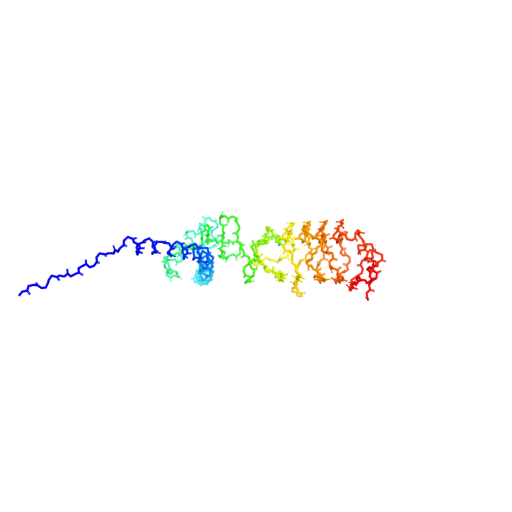HE A CA 1
ATOM 1567 C C . PHE A 1 201 ? 16.118 -1.416 -9.690 1.00 93.69 201 PHE A C 1
ATOM 1569 O O . PHE A 1 201 ? 16.260 -0.817 -10.752 1.00 93.69 201 PHE A O 1
ATOM 1576 N N . THR A 1 202 ? 16.778 -2.538 -9.399 1.00 93.19 202 THR A N 1
ATOM 1577 C CA . THR A 1 202 ? 17.551 -3.300 -10.397 1.00 93.19 202 THR A CA 1
ATOM 1578 C C . THR A 1 202 ? 16.727 -4.422 -11.016 1.00 93.19 202 THR A C 1
ATOM 1580 O O . THR A 1 202 ? 16.893 -4.776 -12.176 1.00 93.19 202 THR A O 1
ATOM 1583 N N . GLN A 1 203 ? 15.767 -4.950 -10.260 1.00 94.81 203 GLN A N 1
ATOM 1584 C CA . GLN A 1 203 ? 14.828 -5.955 -10.728 1.00 94.81 203 GLN A CA 1
ATOM 1585 C C . GLN A 1 203 ? 13.455 -5.757 -10.099 1.00 94.81 203 GLN A C 1
ATOM 1587 O O . GLN A 1 203 ? 13.336 -5.202 -9.005 1.00 94.81 203 GLN A O 1
ATOM 1592 N N . ILE A 1 204 ? 12.427 -6.279 -10.761 1.00 95.19 204 ILE A N 1
ATOM 1593 C CA . ILE A 1 204 ? 11.074 -6.322 -10.217 1.00 95.19 204 ILE A CA 1
ATOM 1594 C C . ILE A 1 204 ? 10.360 -7.615 -10.601 1.00 95.19 204 ILE A C 1
ATOM 1596 O O . ILE A 1 204 ? 10.460 -8.099 -11.731 1.00 95.19 204 ILE A O 1
ATOM 1600 N N . GLU A 1 205 ? 9.626 -8.169 -9.642 1.00 96.00 205 GLU A N 1
ATOM 1601 C CA . GLU A 1 205 ? 8.698 -9.273 -9.855 1.00 96.00 205 GLU A CA 1
ATOM 1602 C C . GLU A 1 205 ? 7.282 -8.798 -9.552 1.00 96.00 205 GLU A C 1
ATOM 1604 O O . GLU A 1 205 ? 6.947 -8.459 -8.416 1.00 96.00 205 GLU A O 1
ATOM 1609 N N . PHE A 1 206 ? 6.455 -8.748 -10.592 1.00 97.62 206 PHE A N 1
ATOM 1610 C CA . PHE A 1 206 ? 5.063 -8.353 -10.473 1.00 97.62 206 PHE A CA 1
ATOM 1611 C C . PHE A 1 206 ? 4.185 -9.525 -10.017 1.00 97.62 206 PHE A C 1
ATOM 1613 O O . PHE A 1 206 ? 4.439 -10.676 -10.389 1.00 97.62 206 PHE A O 1
ATOM 1620 N N . PRO A 1 207 ? 3.119 -9.261 -9.237 1.00 96.06 207 PRO A N 1
ATOM 1621 C CA . PRO A 1 207 ? 2.193 -10.304 -8.836 1.00 96.06 207 PRO A CA 1
ATOM 1622 C C . PRO A 1 207 ? 1.417 -10.805 -10.056 1.00 96.06 207 PRO A C 1
ATOM 1624 O O . PRO A 1 207 ? 1.122 -10.054 -10.982 1.00 96.06 207 PRO A O 1
ATOM 1627 N N . LYS A 1 208 ? 1.024 -12.082 -10.034 1.00 94.81 208 LYS A N 1
ATOM 1628 C CA . LYS A 1 208 ? 0.270 -12.704 -11.138 1.00 94.81 208 LYS A CA 1
ATOM 1629 C C . LYS A 1 208 ? -1.087 -12.049 -11.407 1.00 94.81 208 LYS A C 1
ATOM 1631 O O . LYS A 1 208 ? -1.632 -12.234 -12.483 1.00 94.81 208 LYS A O 1
ATOM 1636 N N . SER A 1 209 ? -1.638 -11.347 -10.420 1.00 96.31 209 SER A N 1
ATOM 1637 C CA . SER A 1 209 ? -2.902 -10.617 -10.512 1.00 96.31 209 SER A CA 1
ATOM 1638 C C . SER A 1 209 ? -2.785 -9.274 -11.228 1.00 96.31 209 SER A C 1
ATOM 1640 O O . SER A 1 209 ? -3.807 -8.630 -11.426 1.00 96.31 209 SER A O 1
ATOM 1642 N N . LEU A 1 210 ? -1.573 -8.803 -11.540 1.00 98.50 210 LEU A N 1
ATOM 1643 C CA . LEU A 1 210 ? -1.385 -7.478 -12.114 1.00 98.50 210 LEU A CA 1
ATOM 1644 C C . LEU A 1 210 ? -2.018 -7.406 -13.505 1.00 98.50 210 LEU A C 1
ATOM 1646 O O . LEU A 1 210 ? -1.716 -8.226 -14.364 1.00 98.50 210 LEU A O 1
ATOM 1650 N N . GLU A 1 211 ? -2.849 -6.396 -13.732 1.00 98.56 211 GLU A N 1
ATOM 1651 C CA . GLU A 1 211 ? -3.536 -6.172 -15.005 1.00 98.56 211 GLU A CA 1
ATOM 1652 C C . GLU A 1 211 ? -3.040 -4.899 -15.693 1.00 98.56 211 GLU A C 1
ATOM 1654 O O . GLU A 1 211 ? -2.975 -4.852 -16.918 1.00 98.56 211 GLU A O 1
ATOM 1659 N N . ASN A 1 212 ? -2.674 -3.864 -14.929 1.00 98.56 212 ASN A N 1
ATOM 1660 C CA . ASN A 1 212 ? -2.345 -2.548 -15.473 1.00 98.56 212 ASN A CA 1
ATOM 1661 C C . ASN A 1 212 ? -1.172 -1.881 -14.732 1.00 98.56 212 ASN A C 1
ATOM 1663 O O . ASN A 1 212 ? -1.080 -1.917 -13.501 1.00 98.56 212 ASN A O 1
ATOM 1667 N N . ILE A 1 213 ? -0.297 -1.227 -15.496 1.00 98.06 213 ILE A N 1
ATOM 1668 C CA . ILE A 1 213 ? 0.758 -0.332 -15.016 1.00 98.06 213 ILE A CA 1
ATOM 1669 C C . ILE A 1 213 ? 0.579 1.007 -15.725 1.00 98.06 213 ILE A C 1
ATOM 1671 O O . ILE A 1 213 ? 0.770 1.100 -16.938 1.00 98.06 213 ILE A O 1
ATOM 1675 N N . ASP A 1 214 ? 0.217 2.037 -14.973 1.00 97.81 214 ASP A N 1
ATOM 1676 C CA . ASP A 1 214 ? -0.101 3.351 -15.519 1.00 97.81 214 ASP A CA 1
ATOM 1677 C C . ASP A 1 214 ? 1.153 4.140 -15.924 1.00 97.81 214 ASP A C 1
ATOM 1679 O O . ASP A 1 214 ? 2.295 3.785 -15.618 1.00 97.81 214 ASP A O 1
ATOM 1683 N N . ASN A 1 215 ? 0.927 5.254 -16.622 1.00 95.56 215 ASN A N 1
ATOM 1684 C CA . ASN A 1 215 ? 1.978 6.089 -17.196 1.00 95.56 215 ASN A CA 1
ATOM 1685 C C . ASN A 1 215 ? 3.050 6.477 -16.168 1.00 95.56 215 ASN A C 1
ATOM 1687 O O . ASN A 1 215 ? 2.754 6.826 -15.022 1.00 95.56 215 ASN A O 1
ATOM 1691 N N . TYR A 1 216 ? 4.308 6.474 -16.604 1.00 95.31 216 TYR A N 1
ATOM 1692 C CA . TYR A 1 216 ? 5.459 6.904 -15.806 1.00 95.31 216 TYR A CA 1
ATOM 1693 C C . TYR A 1 216 ? 5.692 6.135 -14.493 1.00 95.31 216 TYR A C 1
ATOM 1695 O O . TYR A 1 216 ? 6.531 6.570 -13.702 1.00 95.31 216 TYR A O 1
ATOM 1703 N N . ALA A 1 217 ? 4.987 5.024 -14.233 1.00 96.81 217 ALA A N 1
ATOM 1704 C CA . ALA A 1 217 ? 4.986 4.368 -12.924 1.00 96.81 217 ALA A CA 1
ATOM 1705 C C . ALA A 1 217 ? 6.387 4.033 -12.392 1.00 96.81 217 ALA A C 1
ATOM 1707 O O . ALA A 1 217 ? 6.605 4.173 -11.198 1.00 96.81 217 ALA A O 1
ATOM 1708 N N . PHE A 1 218 ? 7.344 3.671 -13.247 1.00 95.62 218 PHE A N 1
ATOM 1709 C CA . PHE A 1 218 ? 8.734 3.378 -12.874 1.00 95.62 218 PHE A CA 1
ATOM 1710 C C . PHE A 1 218 ? 9.732 4.290 -13.598 1.00 95.62 218 PHE A C 1
ATOM 1712 O O . PHE A 1 218 ? 10.903 3.940 -13.774 1.00 95.62 218 PHE A O 1
ATOM 1719 N N . ARG A 1 219 ? 9.295 5.477 -14.031 1.00 93.56 219 ARG A N 1
ATOM 1720 C CA . ARG A 1 219 ? 10.148 6.394 -14.788 1.00 93.56 219 ARG A CA 1
ATOM 1721 C C . ARG A 1 219 ? 11.399 6.741 -13.970 1.00 93.56 219 ARG A C 1
ATOM 1723 O O . ARG A 1 219 ? 11.304 6.990 -12.772 1.00 93.56 219 ARG A O 1
ATOM 1730 N N . ASN A 1 220 ? 12.548 6.780 -14.644 1.00 92.62 220 ASN A N 1
ATOM 1731 C CA . ASN A 1 220 ? 13.885 7.040 -14.095 1.00 92.62 220 ASN A CA 1
ATOM 1732 C C . ASN A 1 220 ? 14.498 5.918 -13.234 1.00 92.62 220 ASN A C 1
ATOM 1734 O O . ASN A 1 220 ? 15.624 6.087 -12.779 1.00 92.62 220 ASN A O 1
ATOM 1738 N N . ASN A 1 221 ? 13.858 4.751 -13.090 1.00 92.69 221 ASN A N 1
ATOM 1739 C CA . ASN A 1 221 ? 14.519 3.559 -12.532 1.00 92.69 221 ASN A CA 1
ATOM 1740 C C . ASN A 1 221 ? 15.448 2.926 -13.585 1.00 92.69 221 ASN A C 1
ATOM 1742 O O . ASN A 1 221 ? 15.134 1.890 -14.169 1.00 92.69 221 ASN A O 1
ATOM 1746 N N . MET A 1 222 ? 16.566 3.590 -13.891 1.00 89.62 222 MET A N 1
ATOM 1747 C CA . MET A 1 222 ? 17.432 3.212 -15.015 1.00 89.62 222 MET A CA 1
ATOM 1748 C C . MET A 1 222 ? 18.249 1.957 -14.772 1.00 89.62 222 MET A C 1
ATOM 1750 O O . MET A 1 222 ? 18.736 1.392 -15.744 1.00 89.62 222 MET A O 1
ATOM 1754 N N . ASP A 1 223 ? 18.423 1.533 -13.525 1.00 90.88 223 ASP A N 1
ATOM 1755 C CA . ASP A 1 223 ? 19.191 0.332 -13.195 1.00 90.88 223 ASP A CA 1
ATOM 1756 C C . ASP A 1 223 ? 18.369 -0.953 -13.383 1.00 90.88 223 ASP A C 1
ATOM 1758 O O . ASP A 1 223 ? 18.906 -2.049 -13.245 1.00 90.88 223 ASP A O 1
ATOM 1762 N N . LEU A 1 224 ? 17.082 -0.830 -13.738 1.00 91.94 224 LEU A N 1
ATOM 1763 C CA . LEU A 1 224 ? 16.190 -1.961 -13.946 1.00 91.94 224 LEU A CA 1
ATOM 1764 C C . LEU A 1 224 ? 16.627 -2.776 -15.170 1.00 91.94 224 LEU A C 1
ATOM 1766 O O . LEU A 1 224 ? 16.495 -2.334 -16.315 1.00 91.94 224 LEU A O 1
ATOM 1770 N N . ASP A 1 225 ? 17.115 -3.987 -14.918 1.00 93.25 225 ASP A N 1
ATOM 1771 C CA . ASP A 1 225 ? 17.600 -4.920 -15.932 1.00 93.25 225 ASP A CA 1
ATOM 1772 C C . ASP A 1 225 ? 16.849 -6.254 -15.940 1.00 93.25 225 ASP A C 1
ATOM 1774 O O . ASP A 1 225 ? 17.020 -7.039 -16.867 1.00 93.25 225 ASP A O 1
ATOM 1778 N N . ARG A 1 226 ? 15.970 -6.507 -14.965 1.00 95.69 226 ARG A N 1
ATOM 1779 C CA . ARG A 1 226 ? 15.173 -7.735 -14.914 1.00 95.69 226 ARG A CA 1
ATOM 1780 C C . ARG A 1 226 ? 13.729 -7.475 -14.505 1.00 95.69 226 ARG A C 1
ATOM 1782 O O . ARG A 1 226 ? 13.455 -6.953 -13.428 1.00 95.69 226 ARG A O 1
ATOM 1789 N N . ILE A 1 227 ? 12.793 -7.927 -15.335 1.00 96.56 227 ILE A N 1
ATOM 1790 C CA . ILE A 1 227 ? 11.353 -7.819 -15.087 1.00 96.56 227 ILE A CA 1
ATOM 1791 C C . ILE A 1 227 ? 10.723 -9.207 -15.175 1.00 96.56 227 ILE A C 1
ATOM 1793 O O . ILE A 1 227 ? 10.841 -9.890 -16.191 1.00 96.56 227 ILE A O 1
ATOM 1797 N N . VAL A 1 228 ? 10.018 -9.619 -14.123 1.00 97.75 228 VAL A N 1
ATOM 1798 C CA . VAL A 1 228 ? 9.109 -10.770 -14.159 1.00 97.75 228 VAL A CA 1
ATOM 1799 C C . VAL A 1 228 ? 7.686 -10.243 -14.185 1.00 97.75 228 VAL A C 1
ATOM 1801 O O . VAL A 1 228 ? 7.274 -9.525 -13.275 1.00 97.75 228 VAL A O 1
ATOM 1804 N N . ILE A 1 229 ? 6.941 -10.587 -15.232 1.00 97.94 229 ILE A N 1
ATOM 1805 C CA . ILE A 1 229 ? 5.597 -10.062 -15.480 1.00 97.94 229 ILE A CA 1
ATOM 1806 C C . ILE A 1 229 ? 4.643 -11.181 -15.911 1.00 97.94 229 ILE A C 1
ATOM 1808 O O . ILE A 1 229 ? 5.064 -12.171 -16.521 1.00 97.94 229 ILE A O 1
ATOM 1812 N N . GLY A 1 230 ? 3.364 -11.030 -15.561 1.00 97.88 230 GLY A N 1
ATOM 1813 C CA . GLY A 1 230 ? 2.275 -11.896 -16.010 1.00 97.88 230 GLY A CA 1
ATOM 1814 C C . GLY A 1 230 ? 1.943 -11.708 -17.489 1.00 97.88 230 GLY A C 1
ATOM 1815 O O . GLY A 1 230 ? 2.616 -10.969 -18.207 1.00 97.88 230 GLY A O 1
ATOM 1816 N N . ASP A 1 231 ? 0.920 -12.406 -17.960 1.00 97.81 231 ASP A N 1
ATOM 1817 C CA . ASP A 1 231 ? 0.396 -12.267 -19.310 1.00 97.81 231 ASP A CA 1
ATOM 1818 C C . ASP A 1 231 ? -0.624 -11.128 -19.399 1.00 97.81 231 ASP A C 1
ATOM 1820 O O . ASP A 1 231 ? -1.316 -10.814 -18.436 1.00 97.81 231 ASP A O 1
ATOM 1824 N N . ASN A 1 232 ? -0.733 -10.525 -20.582 1.00 98.06 232 ASN A N 1
ATOM 1825 C CA . ASN A 1 232 ? -1.747 -9.528 -20.921 1.00 98.06 232 ASN A CA 1
ATOM 1826 C C . ASN A 1 232 ? -1.765 -8.260 -20.044 1.00 98.06 232 ASN A C 1
ATOM 1828 O O . ASN A 1 232 ? -2.762 -7.539 -20.050 1.00 98.06 232 ASN A O 1
ATOM 1832 N N . VAL A 1 233 ? -0.667 -7.934 -19.356 1.00 98.38 233 VAL A N 1
ATOM 1833 C CA . VAL A 1 233 ? -0.571 -6.700 -18.564 1.00 98.38 233 VAL A CA 1
ATOM 1834 C C . VAL A 1 233 ? -0.572 -5.488 -19.498 1.00 98.38 233 VAL A C 1
ATOM 1836 O O . VAL A 1 233 ? 0.176 -5.428 -20.477 1.00 98.38 233 VAL A O 1
ATOM 1839 N N . ASN A 1 234 ? -1.413 -4.498 -19.223 1.00 97.69 234 ASN A N 1
ATOM 1840 C CA . ASN A 1 234 ? -1.401 -3.237 -19.954 1.00 97.69 234 ASN A CA 1
ATOM 1841 C C . ASN A 1 234 ? -0.320 -2.323 -19.382 1.00 97.69 234 ASN A C 1
ATOM 1843 O O . ASN A 1 234 ? -0.295 -2.053 -18.184 1.00 97.69 234 ASN A O 1
ATOM 1847 N N . ILE A 1 235 ? 0.568 -1.845 -20.249 1.00 96.44 235 ILE A N 1
ATOM 1848 C CA . ILE A 1 235 ? 1.680 -0.970 -19.882 1.00 96.44 235 ILE A CA 1
ATOM 1849 C C . ILE A 1 235 ? 1.403 0.401 -20.493 1.00 96.44 235 ILE A C 1
ATOM 1851 O O . ILE A 1 235 ? 1.203 0.508 -21.702 1.00 96.44 235 ILE A O 1
ATOM 1855 N N . GLY A 1 236 ? 1.366 1.431 -19.652 1.00 94.75 236 GLY A N 1
ATOM 1856 C CA . GLY A 1 236 ? 1.180 2.815 -20.063 1.00 94.75 236 GLY A CA 1
ATOM 1857 C C . GLY A 1 236 ? 2.365 3.390 -20.841 1.00 94.75 236 GLY A C 1
ATOM 1858 O O . GLY A 1 236 ? 3.301 2.698 -21.249 1.00 94.75 236 GLY A O 1
ATOM 1859 N N . GLU A 1 237 ? 2.328 4.699 -21.046 1.00 91.56 237 GLU A N 1
ATOM 1860 C CA . GLU A 1 237 ? 3.409 5.446 -21.688 1.00 91.56 237 GLU A CA 1
ATOM 1861 C C . GLU A 1 237 ? 4.577 5.681 -20.719 1.00 91.56 237 GLU A C 1
ATOM 1863 O O . GLU A 1 237 ? 4.374 5.975 -19.534 1.00 91.56 237 GLU A O 1
ATOM 1868 N N . ASP A 1 238 ? 5.806 5.564 -21.231 1.00 90.88 238 ASP A N 1
ATOM 1869 C CA . ASP A 1 238 ? 7.062 5.904 -20.546 1.00 90.88 238 ASP A CA 1
ATOM 1870 C C . ASP A 1 238 ? 7.231 5.266 -19.156 1.00 90.88 238 ASP A C 1
ATOM 1872 O O . ASP A 1 238 ? 7.866 5.835 -18.260 1.00 90.88 238 ASP A O 1
ATOM 1876 N N . VAL A 1 239 ? 6.678 4.064 -18.960 1.00 93.31 239 VAL A N 1
ATOM 1877 C CA . VAL A 1 239 ? 6.698 3.376 -17.661 1.00 93.31 239 VAL A CA 1
ATOM 1878 C C . VAL A 1 239 ? 8.123 3.165 -17.155 1.00 93.31 239 VAL A C 1
ATOM 1880 O O . VAL A 1 239 ? 8.355 3.385 -15.975 1.00 93.31 239 VAL A O 1
ATOM 1883 N N . PHE A 1 240 ? 9.082 2.808 -18.018 1.00 88.62 240 PHE A N 1
ATOM 1884 C CA . PHE A 1 240 ? 10.456 2.452 -17.622 1.00 88.62 240 PHE A CA 1
ATOM 1885 C C . PHE A 1 240 ? 11.555 3.399 -18.165 1.00 88.62 240 PHE A C 1
ATOM 1887 O O . PHE A 1 240 ? 12.723 3.027 -18.155 1.00 88.62 240 PHE A O 1
ATOM 1894 N N . HIS A 1 241 ? 11.207 4.617 -18.620 1.00 70.25 241 HIS A N 1
ATOM 1895 C CA . HIS A 1 241 ? 12.057 5.695 -19.200 1.00 70.25 241 HIS A CA 1
ATOM 1896 C C . HIS A 1 241 ? 13.030 5.345 -20.344 1.00 70.25 241 HIS A C 1
ATOM 1898 O O . HIS A 1 241 ? 13.314 6.217 -21.150 1.00 70.25 241 HIS A O 1
ATOM 1904 N N . ARG A 1 242 ? 13.543 4.118 -20.483 1.00 66.81 242 ARG A N 1
ATOM 1905 C CA . ARG A 1 242 ? 14.281 3.656 -21.671 1.00 66.81 242 ARG A CA 1
ATOM 1906 C C . ARG A 1 242 ? 13.297 3.491 -22.839 1.00 66.81 242 ARG A C 1
ATOM 1908 O O . ARG A 1 242 ? 12.994 2.361 -23.228 1.00 66.81 242 ARG A O 1
ATOM 1915 N N . ASP A 1 243 ? 12.733 4.626 -23.263 1.00 54.00 243 ASP A N 1
ATOM 1916 C CA . ASP A 1 243 ? 11.718 4.893 -24.286 1.00 54.00 243 ASP A CA 1
ATOM 1917 C C . ASP A 1 243 ? 11.070 3.628 -24.849 1.00 54.00 243 ASP A C 1
ATOM 1919 O O . ASP A 1 243 ? 11.388 3.175 -25.944 1.00 54.00 243 ASP A O 1
ATOM 1923 N N . ASN A 1 244 ? 10.175 3.034 -24.054 1.00 60.66 244 ASN A N 1
ATOM 1924 C CA . ASN A 1 244 ? 9.285 1.942 -24.453 1.00 60.66 244 ASN A CA 1
ATOM 1925 C C . ASN A 1 244 ? 9.940 0.665 -25.018 1.00 60.66 244 ASN A C 1
ATOM 1927 O O . ASN A 1 244 ? 9.216 -0.239 -25.424 1.00 60.66 244 ASN A O 1
ATOM 1931 N N . SER A 1 245 ? 11.264 0.498 -24.926 1.00 79.88 245 SER A N 1
ATOM 1932 C CA . SER A 1 245 ? 11.954 -0.726 -25.374 1.00 79.88 245 SER A CA 1
ATOM 1933 C C . SER A 1 245 ? 11.382 -1.994 -24.730 1.00 79.88 245 SER A C 1
ATOM 1935 O O . SER A 1 245 ? 11.185 -3.001 -25.404 1.00 79.88 245 SER A O 1
ATOM 1937 N N . PHE A 1 246 ? 11.058 -1.944 -23.435 1.00 92.19 246 PHE A N 1
ATOM 1938 C CA . PHE A 1 246 ? 10.414 -3.068 -22.760 1.00 92.19 246 PHE A CA 1
ATOM 1939 C C . PHE A 1 246 ? 8.983 -3.292 -23.250 1.00 92.19 246 PHE A C 1
ATOM 1941 O O . PHE A 1 246 ? 8.610 -4.429 -23.523 1.00 92.19 246 PHE A O 1
ATOM 1948 N N . ARG A 1 247 ? 8.184 -2.223 -23.356 1.00 92.69 247 ARG A N 1
ATOM 1949 C CA . ARG A 1 247 ? 6.779 -2.311 -23.771 1.00 92.69 247 ARG A CA 1
ATOM 1950 C C . ARG A 1 247 ? 6.672 -2.915 -25.166 1.00 92.69 247 ARG A C 1
ATOM 1952 O O . ARG A 1 247 ? 5.934 -3.878 -25.335 1.00 92.69 247 ARG A O 1
ATOM 1959 N N . ASP A 1 248 ? 7.467 -2.430 -26.113 1.00 91.81 248 ASP A N 1
ATOM 1960 C CA . ASP A 1 248 ? 7.505 -2.950 -27.479 1.00 91.81 248 ASP A CA 1
ATOM 1961 C C . ASP A 1 248 ? 7.946 -4.415 -27.504 1.00 91.81 248 ASP A C 1
ATOM 1963 O O . ASP A 1 248 ? 7.347 -5.238 -28.191 1.00 91.81 248 ASP A O 1
ATOM 1967 N N . VAL A 1 249 ? 8.978 -4.783 -26.736 1.00 93.94 249 VAL A N 1
ATOM 1968 C CA . VAL A 1 249 ? 9.423 -6.181 -26.634 1.00 93.94 249 VAL A CA 1
ATOM 1969 C C . VAL A 1 249 ? 8.334 -7.065 -26.025 1.00 93.94 249 VAL A C 1
ATOM 1971 O O . VAL A 1 249 ? 8.101 -8.164 -26.526 1.00 93.94 249 VAL A O 1
ATOM 1974 N N . TYR A 1 250 ? 7.646 -6.612 -24.981 1.00 95.56 250 TYR A N 1
ATOM 1975 C CA . TYR A 1 250 ? 6.556 -7.350 -24.350 1.00 95.56 250 TYR A CA 1
ATOM 1976 C C . TYR A 1 250 ? 5.359 -7.510 -25.299 1.00 95.56 250 TYR A C 1
ATOM 1978 O O . TYR A 1 250 ? 4.856 -8.622 -25.459 1.00 95.56 250 TYR A O 1
ATOM 1986 N N . GLU A 1 251 ? 4.962 -6.444 -26.002 1.00 94.62 251 GLU A N 1
ATOM 1987 C CA . GLU A 1 251 ? 3.902 -6.464 -27.017 1.00 94.62 251 GLU A CA 1
ATOM 1988 C C . GLU A 1 251 ? 4.257 -7.375 -28.205 1.00 94.62 251 GLU A C 1
ATOM 1990 O O . GLU A 1 251 ? 3.436 -8.197 -28.607 1.00 94.62 251 GLU A O 1
ATOM 1995 N N . ASN A 1 252 ? 5.495 -7.319 -28.708 1.00 95.25 252 ASN A N 1
ATOM 1996 C CA . ASN A 1 252 ? 5.985 -8.188 -29.788 1.00 95.25 252 ASN A CA 1
ATOM 1997 C C . ASN A 1 252 ? 6.122 -9.662 -29.374 1.00 95.25 252 ASN A C 1
ATOM 1999 O O . ASN A 1 252 ? 6.201 -10.537 -30.232 1.00 95.25 252 ASN A O 1
ATOM 2003 N N . ASN A 1 253 ? 6.157 -9.943 -28.070 1.00 96.38 253 ASN A N 1
ATOM 2004 C CA . ASN A 1 253 ? 6.092 -11.291 -27.507 1.00 96.38 253 ASN A CA 1
ATOM 2005 C C . ASN A 1 253 ? 4.654 -11.657 -27.094 1.00 96.38 253 ASN A C 1
ATOM 2007 O O . ASN A 1 253 ? 4.465 -12.391 -26.124 1.00 96.38 253 ASN A O 1
ATOM 2011 N N . ASP A 1 254 ? 3.640 -11.125 -27.780 1.00 97.75 254 ASP A N 1
ATOM 2012 C CA . ASP A 1 254 ? 2.217 -11.403 -27.543 1.00 97.75 254 ASP A CA 1
ATOM 2013 C C . ASP A 1 254 ? 1.764 -11.131 -26.095 1.00 97.75 254 ASP A C 1
ATOM 2015 O O . ASP A 1 254 ? 0.890 -11.821 -25.570 1.00 97.75 254 ASP A O 1
ATOM 2019 N N . LYS A 1 255 ? 2.395 -10.161 -25.413 1.00 97.19 255 LYS A N 1
ATOM 2020 C CA . LYS A 1 255 ? 2.178 -9.868 -23.985 1.00 97.19 255 LYS A CA 1
ATOM 2021 C C . LYS A 1 255 ? 2.259 -11.122 -23.107 1.00 97.19 255 LYS A C 1
ATOM 2023 O O . LYS A 1 255 ? 1.464 -11.310 -22.190 1.00 97.19 255 LYS A O 1
ATOM 2028 N N . SER A 1 256 ? 3.175 -12.034 -23.411 1.00 97.81 256 SER A N 1
ATOM 2029 C CA . SER A 1 256 ? 3.240 -13.326 -22.730 1.00 97.81 256 SER A CA 1
ATOM 2030 C C . SER A 1 256 ? 4.003 -13.250 -21.407 1.00 97.81 256 SER A C 1
ATOM 2032 O O . SER A 1 256 ? 5.070 -12.648 -21.320 1.00 97.81 256 SER A O 1
ATOM 2034 N N . ALA A 1 257 ? 3.497 -13.937 -20.379 1.00 98.19 257 ALA A N 1
ATOM 2035 C CA . ALA A 1 257 ? 4.166 -14.026 -19.083 1.00 98.19 257 ALA A CA 1
ATOM 2036 C C . ALA A 1 257 ? 5.609 -14.541 -19.215 1.00 98.19 257 ALA A C 1
ATOM 2038 O O . ALA A 1 257 ? 5.900 -15.406 -20.054 1.00 98.19 257 ALA A O 1
ATOM 2039 N N . GLY A 1 258 ? 6.513 -14.051 -18.368 1.00 97.62 258 GLY A N 1
ATOM 2040 C CA . GLY A 1 258 ? 7.895 -14.518 -18.357 1.00 97.62 258 GLY A CA 1
ATOM 2041 C C . GLY A 1 258 ? 8.864 -13.619 -17.604 1.00 97.62 258 GLY A C 1
ATOM 2042 O O . GLY A 1 258 ? 8.477 -12.641 -16.967 1.00 97.62 258 GLY A O 1
ATOM 2043 N N . THR A 1 259 ? 10.141 -13.992 -17.691 1.00 98.31 259 THR A N 1
ATOM 2044 C CA . THR A 1 259 ? 11.263 -13.160 -17.251 1.00 98.31 259 THR A CA 1
ATOM 2045 C C . THR A 1 259 ? 11.868 -12.481 -18.470 1.00 98.31 259 THR A C 1
ATOM 2047 O O . THR A 1 259 ? 12.220 -13.142 -19.445 1.00 98.31 259 THR A O 1
ATOM 2050 N N . TYR A 1 260 ? 12.012 -11.169 -18.390 1.00 96.44 260 TYR A N 1
ATOM 2051 C CA . TYR A 1 260 ? 12.673 -10.342 -19.381 1.00 96.44 260 TYR A CA 1
ATOM 2052 C C . TYR A 1 260 ? 13.938 -9.775 -18.756 1.00 96.44 260 TYR A C 1
ATOM 2054 O O . TYR A 1 260 ? 13.898 -9.303 -17.619 1.00 96.44 260 TYR A O 1
ATOM 2062 N N . ILE A 1 261 ? 15.048 -9.848 -19.484 1.00 95.62 261 ILE A N 1
ATOM 2063 C CA . ILE A 1 261 ? 16.350 -9.349 -19.042 1.00 95.62 261 ILE A CA 1
ATOM 2064 C C . ILE A 1 261 ? 16.850 -8.321 -20.055 1.00 95.62 261 ILE A C 1
ATOM 2066 O O . ILE A 1 261 ? 16.689 -8.510 -21.261 1.00 95.62 261 ILE A O 1
ATOM 2070 N N . TYR A 1 262 ? 17.417 -7.225 -19.567 1.00 92.56 262 TYR A N 1
ATOM 2071 C CA . TYR A 1 262 ? 18.069 -6.210 -20.368 1.00 92.56 262 TYR A CA 1
ATOM 2072 C C . TYR A 1 262 ? 19.560 -6.510 -20.482 1.00 92.56 262 TYR A C 1
ATOM 2074 O O . TYR A 1 262 ? 20.321 -6.321 -19.535 1.00 92.56 262 TYR A O 1
ATOM 2082 N N . GLU A 1 263 ? 19.986 -6.937 -21.661 1.00 89.56 263 GLU A N 1
ATOM 2083 C CA . GLU A 1 263 ? 21.380 -7.261 -21.961 1.00 89.56 263 GLU A CA 1
ATOM 2084 C C . GLU A 1 263 ? 21.766 -6.603 -23.287 1.00 89.56 263 GLU A C 1
ATOM 2086 O O . GLU A 1 263 ? 20.945 -6.468 -24.196 1.00 89.56 263 GLU A O 1
ATOM 2091 N N . ASP A 1 264 ? 23.009 -6.126 -23.388 1.00 87.56 264 ASP A N 1
ATOM 2092 C CA . ASP A 1 264 ? 23.557 -5.517 -24.609 1.00 87.56 264 ASP A CA 1
ATOM 2093 C C . ASP A 1 264 ? 22.668 -4.420 -25.236 1.00 87.56 264 ASP A C 1
ATOM 2095 O O . ASP A 1 264 ? 22.575 -4.269 -26.457 1.00 87.56 264 ASP A O 1
ATOM 2099 N N . GLY A 1 265 ? 21.999 -3.632 -24.389 1.00 87.19 265 GLY A N 1
ATOM 2100 C CA . GLY A 1 265 ? 21.167 -2.508 -24.818 1.00 87.19 265 GLY A CA 1
ATOM 2101 C C . GLY A 1 265 ? 19.736 -2.870 -25.231 1.00 87.19 265 GLY A C 1
ATOM 2102 O O . GLY A 1 265 ? 19.042 -2.000 -25.751 1.00 87.19 265 GLY A O 1
ATOM 2103 N N . ASN A 1 266 ? 19.287 -4.114 -25.030 1.00 89.06 266 ASN A N 1
ATOM 2104 C CA . ASN A 1 266 ? 17.963 -4.575 -25.452 1.00 89.06 266 ASN A CA 1
ATOM 2105 C C . ASN A 1 266 ? 17.288 -5.451 -24.391 1.00 89.06 266 ASN A C 1
ATOM 2107 O O . ASN A 1 266 ? 17.949 -6.210 -23.689 1.00 89.06 266 ASN A O 1
ATOM 2111 N N . TRP A 1 267 ? 15.955 -5.400 -24.324 1.00 93.12 267 TRP A N 1
ATOM 2112 C CA . TRP A 1 267 ? 15.169 -6.364 -23.549 1.00 93.12 267 TRP A CA 1
ATOM 2113 C C . TRP A 1 267 ? 14.996 -7.670 -24.326 1.00 93.12 267 TRP A C 1
ATOM 2115 O O . TRP A 1 267 ? 14.635 -7.661 -25.502 1.00 93.12 267 TRP A O 1
ATOM 2125 N N . ILE A 1 268 ? 15.213 -8.795 -23.650 1.00 93.50 268 ILE A N 1
ATOM 2126 C CA . ILE A 1 268 ? 15.109 -10.143 -24.210 1.00 93.50 268 ILE A CA 1
ATOM 2127 C C . ILE A 1 268 ? 14.264 -10.993 -23.266 1.00 93.50 268 ILE A C 1
ATOM 2129 O O . ILE A 1 268 ? 14.482 -10.994 -22.054 1.00 93.50 268 ILE A O 1
ATOM 2133 N N . LYS A 1 269 ? 13.303 -11.735 -23.820 1.00 95.75 269 LYS A N 1
ATOM 2134 C CA . LYS A 1 269 ? 12.557 -12.746 -23.070 1.00 95.75 269 LYS A CA 1
ATOM 2135 C C . LYS A 1 269 ? 13.402 -14.017 -22.926 1.00 95.75 269 LYS A C 1
ATOM 2137 O O . LYS A 1 269 ? 13.901 -14.516 -23.933 1.00 95.75 269 LYS A O 1
ATOM 2142 N N . GLN A 1 270 ? 13.542 -14.520 -21.701 1.00 94.12 270 GLN A N 1
ATOM 2143 C CA . GLN A 1 270 ? 14.213 -15.792 -21.390 1.00 94.12 270 GLN A CA 1
ATOM 2144 C C . GLN A 1 270 ? 13.266 -16.989 -21.516 1.00 94.12 270 GLN A C 1
ATOM 2146 O O . GLN A 1 270 ? 12.055 -16.825 -21.225 1.00 94.12 270 GLN A O 1
#

Radius of gyration: 27.21 Å; 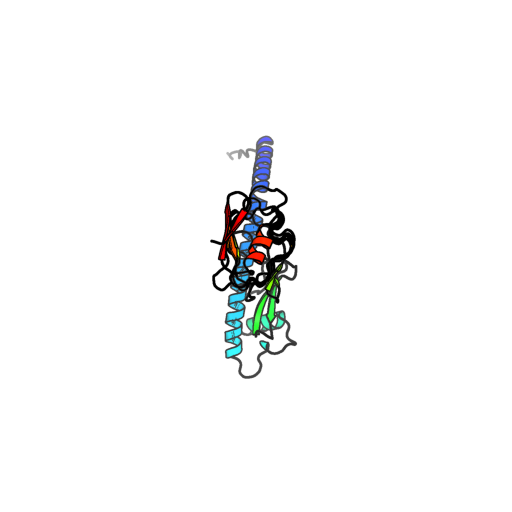chains: 1; bounding box: 63×47×99 Å

Foldseek 3Di:
DDDDPPPDDDDPVNVVVVVVVVVVVCVVPVVVVVVVVLVVLVVVLVVLQVLLQVLLVVVVVPDDPDNVLLVPVDFPVNVVVVCVVVVSDDDDDARPHPQWGWGADNVVSGIDIDRNDDWDADDPPFQGRFDQDQQQERDDAGPGQAQAEEDECDDPPHGHAEDEACRCEQNLRAHYDYPQNHNHAEYYALSQAHPALDGHYLEYEDHQNHAEYEHCNNASPNNHFKYFDAANHHYYARPHVLGCLVVVQCVVVVVHGAMWGQDPNHIDGD

Organism: NCBI:txid2886943